Protein AF-0000000077100500 (afdb_homodimer)

Foldseek 3Di:
DDLLVQEDQQQEEAAQDDAEQVSRLVVNLVSCVVVVFFQASVVVSVQQVVVCVVDFQPPDPQEGEGEGEEQRTDHWHKHKYAHPVFHARPDPVRDGHGIYIYTYHYNVDPVSRVVNVVVCVVQCVDPVLVVQCNPDDGSVSNSVSVVVD/DDLLVQEDQQQEEAAQDDAEQVSRLVVNLVSCVVVVFFQASVVQSVQQVVVCVVDFQCPDPQEGEGEGEEQRTDHWHKHKYAHPVFHARPDPVRDGHGIYIYTYHYNVPPVSRVVNVVVCVVQCVDPVLVVQCNPDDGSVSNSVSVVVD

Radius of gyration: 18.54 Å; Cα contacts (8 Å, |Δi|>4): 581; chains: 2; bounding box: 35×49×43 Å

Sequence (298 aa):
MEIMELFDESTMNLDLQGETKDQIIEEMVTLLDEGGVLADKEAYKKAIYAREEQSSTGLGFDIAIPHAKTAAVKTARVAFGKSDKGFDFGAEDGTKAHLIFMIAATDTDSNLHLQALATLSRNLIKADFRKKLLEAKTAGEVIEVLKTLMEIMELFDESTMNLDLQGETKDQIIEEMVTLLDEGGVLADKEAYKKAIYAREEQSSTGLGFDIAIPHAKTAAVKTARVAFGKSDKGFDFGAEDGTKAHLIFMIAATDTDSNLHLQALATLSRNLIKADFRKKLLEAKTAGEVIEVLKTL

InterPro domains:
  IPR002178 PTS EIIA type-2 domain [PF00359] (6-147)
  IPR002178 PTS EIIA type-2 domain [PS00372] (52-68)
  IPR002178 PTS EIIA type-2 domain [PS51094] (5-149)
  IPR002178 PTS EIIA type-2 domain [cd00211] (7-146)
  IPR004715 Phosphotransferase system, IIA component fructose subfamily [TIGR00848] (6-133)
  IPR016152 Phosphotransferase/anion transporter [G3DSA:3.40.930.10] (1-148)
  IPR016152 Phosphotransferase/anion transporter [SSF55804] (1-147)
  IPR051541 PTS System Sugar Transport and Nitrogen Regulation [PTHR47738] (1-148)

pLDDT: mean 92.48, std 7.9, range [49.06, 98.75]

Organism: Anaerostipes caccae (strain DSM 14662 / CCUG 47493 / JCM 13470 / NCIMB 13811 / L1-92) (NCBI:txid411490)

Secondary structure (DSSP, 8-state):
--GGGG--GGGEES-----SHHHHHHHHHHHHHHTT-BS-HHHHHHHHHHHHHHS--EEETTEE--EEE-TTBSS-EEEEEEEEEEE----TT-PPEEEEEEEEE-SS-HHHHHHHHHHHHHHHTSHHHHHHHHH--SHHHHHHHHTT-/--GGGG--GGGEES-----SHHHHHHHHHHHHHHTT-BS-HHHHHHHHHHHHHHS--EEETTEE--EEE-TTBSS-EEEEEEEEEEE----TT-PPEEEEEEEEE-SS-HHHHHHHHHHHHHHHTSHHHHHHHHH--SHHHHHHHHTT-

Structure (mmCIF, N/CA/C/O backbone):
data_AF-0000000077100500-model_v1
#
loop_
_entity.id
_entity.type
_entity.pdbx_description
1 polymer 'PTS system fructose-specific EIIABC component'
#
loop_
_atom_site.group_PDB
_atom_site.id
_atom_site.type_symbol
_atom_site.label_atom_id
_atom_site.label_alt_id
_atom_site.label_comp_id
_atom_site.label_asym_id
_atom_site.label_entity_id
_atom_site.label_seq_id
_atom_site.pdbx_PDB_ins_code
_atom_site.Cartn_x
_atom_site.Cartn_y
_atom_site.Cartn_z
_atom_site.occupancy
_atom_site.B_iso_or_equiv
_atom_site.auth_seq_id
_atom_site.auth_comp_id
_atom_site.auth_asym_id
_atom_site.auth_atom_id
_atom_site.pdbx_PDB_model_num
ATOM 1 N N . MET A 1 1 ? -5.844 -11.789 11.945 1 49.19 1 MET A N 1
ATOM 2 C CA . MET A 1 1 ? -5.988 -12.555 10.719 1 49.19 1 MET A CA 1
ATOM 3 C C . MET A 1 1 ? -4.688 -12.57 9.93 1 49.19 1 MET A C 1
ATOM 5 O O . MET A 1 1 ? -3.955 -11.578 9.906 1 49.19 1 MET A O 1
ATOM 9 N N . GLU A 1 2 ? -4.125 -13.711 9.625 1 75.38 2 GLU A N 1
ATOM 10 C CA . GLU A 1 2 ? -2.738 -13.914 9.227 1 75.38 2 GLU A CA 1
ATOM 11 C C . GLU A 1 2 ? -2.562 -13.703 7.723 1 75.38 2 GLU A C 1
ATOM 13 O O . GLU A 1 2 ? -3.277 -14.305 6.918 1 75.38 2 GLU A O 1
ATOM 18 N N . ILE A 1 3 ? -2.084 -12.555 7.199 1 86.81 3 ILE A N 1
ATOM 19 C CA . ILE A 1 3 ? -1.815 -12.203 5.809 1 86.81 3 ILE A CA 1
ATOM 20 C C . ILE A 1 3 ? -1.434 -13.461 5.027 1 86.81 3 ILE A C 1
ATOM 22 O O . ILE A 1 3 ? -1.749 -13.578 3.844 1 86.81 3 ILE A O 1
ATOM 26 N N . MET A 1 4 ? -0.988 -14.477 5.719 1 92.38 4 MET A N 1
ATOM 27 C CA . MET A 1 4 ? -0.522 -15.695 5.055 1 92.38 4 MET A CA 1
ATOM 28 C C . MET A 1 4 ? -1.697 -16.516 4.527 1 92.38 4 MET A C 1
ATOM 30 O O . MET A 1 4 ? -1.526 -17.359 3.646 1 92.38 4 MET A O 1
ATOM 34 N N . GLU A 1 5 ? -2.875 -16.234 5.137 1 92.44 5 GLU A N 1
ATOM 35 C CA . GLU A 1 5 ? -4.066 -16.953 4.684 1 92.44 5 GLU A CA 1
ATOM 36 C C . GLU A 1 5 ? -4.414 -16.578 3.244 1 92.44 5 GLU A C 1
ATOM 38 O O . GLU A 1 5 ? -5.172 -17.297 2.58 1 92.44 5 GLU A O 1
ATOM 43 N N . LEU A 1 6 ? -3.846 -15.555 2.707 1 95.56 6 LEU A N 1
ATOM 44 C CA . LEU A 1 6 ? -4.152 -15.062 1.369 1 95.56 6 LEU A CA 1
ATOM 45 C C . LEU A 1 6 ? -3.33 -15.797 0.317 1 95.56 6 LEU A C 1
ATOM 47 O O . LEU A 1 6 ? -3.607 -15.688 -0.88 1 95.56 6 LEU A O 1
ATOM 51 N N . PHE A 1 7 ? -2.35 -16.531 0.813 1 96.94 7 PHE A N 1
ATOM 52 C CA . PHE A 1 7 ? -1.416 -17.141 -0.13 1 96.94 7 PHE A CA 1
ATOM 53 C C . PHE A 1 7 ? -1.621 -18.641 -0.207 1 96.94 7 PHE A C 1
ATOM 55 O O . PHE A 1 7 ? -1.852 -19.297 0.813 1 96.94 7 PHE A O 1
ATOM 62 N N . ASP A 1 8 ? -1.624 -19.125 -1.388 1 96.69 8 ASP A N 1
ATOM 63 C CA . ASP A 1 8 ? -1.707 -20.547 -1.672 1 96.69 8 ASP A CA 1
ATOM 64 C C . ASP A 1 8 ? -0.872 -20.922 -2.896 1 96.69 8 ASP A C 1
ATOM 66 O O . ASP A 1 8 ? -0.837 -20.172 -3.875 1 96.69 8 ASP A O 1
ATOM 70 N N . GLU A 1 9 ? -0.252 -22.047 -2.84 1 97.19 9 GLU A N 1
ATOM 71 C CA . GLU A 1 9 ? 0.604 -22.469 -3.945 1 97.19 9 GLU A CA 1
ATOM 72 C C . GLU A 1 9 ? -0.187 -22.562 -5.246 1 97.19 9 GLU A C 1
ATOM 74 O O . GLU A 1 9 ? 0.361 -22.359 -6.332 1 97.19 9 GLU A O 1
ATOM 79 N N . SER A 1 10 ? -1.479 -22.797 -5.172 1 96.38 10 SER A N 1
ATOM 80 C CA . SER A 1 10 ? -2.322 -23 -6.348 1 96.38 10 SER A CA 1
ATOM 81 C C . SER A 1 10 ? -2.475 -21.719 -7.148 1 96.38 10 SER A C 1
ATOM 83 O O . SER A 1 10 ? -2.891 -21.75 -8.312 1 96.38 10 SER A O 1
ATOM 85 N N . THR A 1 11 ? -2.133 -20.609 -6.586 1 98.12 11 THR A N 1
ATOM 86 C CA . THR A 1 11 ? -2.252 -19.344 -7.293 1 98.12 11 THR A CA 1
ATOM 87 C C . THR A 1 11 ? -0.881 -18.719 -7.504 1 98.12 11 THR A C 1
ATOM 89 O O . THR A 1 11 ? -0.73 -17.5 -7.395 1 98.12 11 THR A O 1
ATOM 92 N N . MET A 1 12 ? 0.059 -19.578 -7.75 1 98.56 12 MET A N 1
ATOM 93 C CA . MET A 1 12 ? 1.411 -19.109 -8.047 1 98.56 12 MET A CA 1
ATOM 94 C C . MET A 1 12 ? 1.891 -19.656 -9.391 1 98.56 12 MET A C 1
ATOM 96 O O . MET A 1 12 ? 1.65 -20.828 -9.711 1 98.56 12 MET A O 1
ATOM 100 N N . ASN A 1 13 ? 2.393 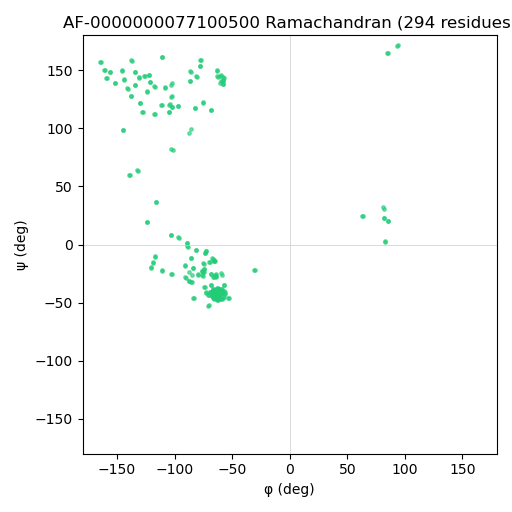-18.812 -10.188 1 98.69 13 ASN A N 1
ATOM 101 C CA . ASN A 1 13 ? 3.014 -19.156 -11.461 1 98.69 13 ASN A CA 1
ATOM 102 C C . ASN A 1 13 ? 4.41 -18.562 -11.586 1 98.69 13 ASN A C 1
ATOM 104 O O . ASN A 1 13 ? 4.562 -17.344 -11.703 1 98.69 13 ASN A O 1
ATOM 108 N N . LEU A 1 14 ? 5.445 -19.344 -11.625 1 98.44 14 LEU A N 1
ATOM 109 C CA . LEU A 1 14 ? 6.82 -18.859 -11.594 1 98.44 14 LEU A CA 1
ATOM 110 C C . LEU A 1 14 ? 7.395 -18.75 -13 1 98.44 14 LEU A C 1
ATOM 112 O O . LEU A 1 14 ? 8.594 -18.516 -13.172 1 98.44 14 LEU A O 1
ATOM 116 N N . ASP A 1 15 ? 6.551 -18.984 -13.961 1 98.25 15 ASP A N 1
ATOM 117 C CA . ASP A 1 15 ? 7 -18.906 -15.344 1 98.25 15 ASP A CA 1
ATOM 118 C C . ASP A 1 15 ? 5.961 -18.219 -16.234 1 98.25 15 ASP A C 1
ATOM 120 O O . ASP A 1 15 ? 5.477 -18.812 -17.203 1 98.25 15 ASP A O 1
ATOM 124 N N . LEU A 1 16 ? 5.707 -17.031 -15.859 1 98.31 16 LEU A N 1
ATOM 125 C CA . LEU A 1 16 ? 4.801 -16.234 -16.688 1 98.31 16 LEU A CA 1
ATOM 126 C C . LEU A 1 16 ? 5.383 -16.031 -18.078 1 98.31 16 LEU A C 1
ATOM 128 O O . LEU A 1 16 ? 6.59 -15.82 -18.234 1 98.31 16 LEU A O 1
ATOM 132 N N . GLN A 1 17 ? 4.516 -16.031 -19.031 1 98 17 GLN A N 1
ATOM 133 C CA . GLN A 1 17 ? 4.973 -15.992 -20.422 1 98 17 GLN A CA 1
ATOM 134 C C . GLN A 1 17 ? 4.633 -14.648 -21.062 1 98 17 GLN A C 1
ATOM 136 O O . GLN A 1 17 ? 5.254 -14.258 -22.062 1 98 17 GLN A O 1
ATOM 141 N N . GLY A 1 18 ? 3.654 -13.938 -20.531 1 97.62 18 GLY A N 1
ATOM 142 C CA . GLY A 1 18 ? 3.236 -12.672 -21.125 1 97.62 18 GLY A CA 1
ATOM 143 C C . GLY A 1 18 ? 4.328 -11.617 -21.109 1 97.62 18 GLY A C 1
ATOM 144 O O . GLY A 1 18 ? 5.168 -11.602 -20.203 1 97.62 18 GLY A O 1
ATOM 145 N N . GLU A 1 19 ? 4.289 -10.734 -22.109 1 96 19 GLU A N 1
ATOM 146 C CA . GLU A 1 19 ? 5.297 -9.68 -22.188 1 96 19 GLU A CA 1
ATOM 147 C C . GLU A 1 19 ? 4.656 -8.297 -22.094 1 96 19 GLU A C 1
ATOM 149 O O . GLU A 1 19 ? 5.352 -7.297 -21.906 1 96 19 GLU A O 1
ATOM 154 N N . THR A 1 20 ? 3.338 -8.32 -22.297 1 95.25 20 THR A N 1
ATOM 155 C CA . THR A 1 20 ? 2.605 -7.059 -22.203 1 95.25 20 THR A CA 1
ATOM 156 C C . THR A 1 20 ? 1.705 -7.047 -20.969 1 95.25 20 THR A C 1
ATOM 158 O O . THR A 1 20 ? 1.417 -8.094 -20.391 1 95.25 20 THR A O 1
ATOM 161 N N . LYS A 1 21 ? 1.308 -5.844 -20.594 1 95.38 21 LYS A N 1
ATOM 162 C CA . LYS A 1 21 ? 0.413 -5.664 -19.453 1 95.38 21 LYS A CA 1
ATOM 163 C C . LYS A 1 21 ? -0.845 -6.516 -19.609 1 95.38 21 LYS A C 1
ATOM 165 O O . LYS A 1 21 ? -1.257 -7.195 -18.672 1 95.38 21 LYS A O 1
ATOM 170 N N . ASP A 1 22 ? -1.469 -6.508 -20.781 1 97.19 22 ASP A N 1
ATOM 171 C CA . ASP A 1 22 ? -2.705 -7.238 -21.047 1 97.19 22 ASP A CA 1
ATOM 172 C C . ASP A 1 22 ? -2.488 -8.742 -20.906 1 97.19 22 ASP A C 1
ATOM 174 O O . ASP A 1 22 ? -3.305 -9.445 -20.312 1 97.19 22 ASP A O 1
ATOM 178 N N . GLN A 1 23 ? -1.403 -9.211 -21.516 1 98.25 23 GLN A N 1
ATOM 179 C CA . GLN A 1 23 ? -1.1 -10.641 -21.469 1 98.25 23 GLN A CA 1
ATOM 180 C C . GLN A 1 23 ? -0.881 -11.102 -20.031 1 98.25 23 GLN A C 1
ATOM 182 O O . GLN A 1 23 ? -1.365 -12.164 -19.625 1 98.25 23 GLN A O 1
ATOM 187 N N . ILE A 1 24 ? -0.195 -10.305 -19.25 1 98.12 24 ILE A N 1
ATOM 188 C CA . ILE A 1 24 ? 0.133 -10.656 -17.875 1 98.12 24 ILE A CA 1
ATOM 189 C C . ILE A 1 24 ? -1.13 -10.617 -17.016 1 98.12 24 ILE A C 1
ATOM 191 O O . ILE A 1 24 ? -1.366 -11.523 -16.203 1 98.12 24 ILE A O 1
ATOM 195 N N . ILE A 1 25 ? -1.973 -9.586 -17.188 1 98.06 25 ILE A N 1
ATOM 196 C CA . ILE A 1 25 ? -3.225 -9.5 -16.453 1 98.06 25 ILE A CA 1
ATOM 197 C C . ILE A 1 25 ? -4.098 -10.719 -16.766 1 98.06 25 ILE A C 1
ATOM 199 O O . ILE A 1 25 ? -4.668 -11.328 -15.852 1 98.06 25 ILE A O 1
ATOM 203 N N . GLU A 1 26 ? -4.121 -11.086 -18.031 1 98.44 26 GLU A N 1
ATOM 204 C CA . GLU A 1 26 ? -4.898 -12.266 -18.422 1 98.44 26 GLU A CA 1
ATOM 205 C C . GLU A 1 26 ? -4.371 -13.523 -17.734 1 98.44 26 GLU A C 1
ATOM 207 O O . GLU A 1 26 ? -5.148 -14.336 -17.234 1 98.44 26 GLU A O 1
ATOM 212 N N . GLU A 1 27 ? -3.045 -13.703 -17.688 1 98.56 27 GLU A N 1
ATOM 213 C CA . GLU A 1 27 ? -2.443 -14.867 -17.047 1 98.56 27 GLU A CA 1
ATOM 214 C C . GLU A 1 27 ? -2.768 -14.898 -15.555 1 98.56 27 GLU A C 1
ATOM 216 O O . GLU A 1 27 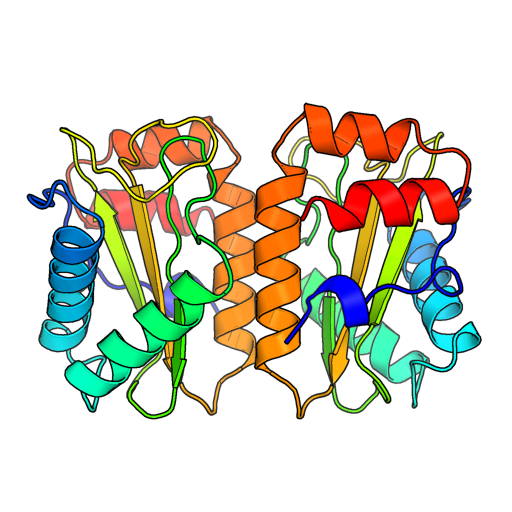? -3.127 -15.945 -15.016 1 98.56 27 GLU A O 1
ATOM 221 N N . MET A 1 28 ? -2.705 -13.797 -14.938 1 98.69 28 MET A N 1
ATOM 222 C CA . MET A 1 28 ? -2.902 -13.719 -13.492 1 98.69 28 MET A CA 1
ATOM 223 C C . MET A 1 28 ? -4.371 -13.914 -13.125 1 98.69 28 MET A C 1
ATOM 225 O O . MET A 1 28 ? -4.688 -14.609 -12.164 1 98.69 28 MET A O 1
ATOM 229 N N . VAL A 1 29 ? -5.219 -13.305 -13.922 1 98.75 29 VAL A N 1
ATOM 230 C CA . VAL A 1 29 ? -6.652 -13.461 -13.703 1 98.75 29 VAL A CA 1
ATOM 231 C C . VAL A 1 29 ? -7.055 -14.914 -13.906 1 98.75 29 VAL A C 1
ATOM 233 O O . VAL A 1 29 ? -7.855 -15.461 -13.141 1 98.75 29 VAL A O 1
ATOM 236 N N . THR A 1 30 ? -6.512 -15.516 -14.953 1 98.69 30 THR A N 1
ATOM 237 C CA . THR A 1 30 ? -6.781 -16.922 -15.219 1 98.69 30 THR A CA 1
ATOM 238 C C . THR A 1 30 ? -6.293 -17.797 -14.07 1 98.69 30 THR A C 1
ATOM 240 O O . THR A 1 30 ? -6.98 -18.734 -13.656 1 98.69 30 THR A O 1
ATOM 243 N N . LEU A 1 31 ? -5.117 -17.469 -13.555 1 98.38 31 LEU A N 1
ATOM 244 C CA . LEU A 1 31 ? -4.543 -18.188 -12.414 1 98.38 31 LEU A CA 1
ATOM 245 C C . LEU A 1 31 ? -5.484 -18.141 -11.219 1 98.38 31 LEU A C 1
ATOM 247 O O . LEU A 1 31 ? -5.723 -19.172 -10.57 1 98.38 31 LEU A O 1
ATOM 251 N N . LEU A 1 32 ? -6.043 -17 -10.891 1 98.56 32 LEU A N 1
ATOM 252 C CA . LEU A 1 32 ? -6.98 -16.828 -9.789 1 98.56 32 LEU A CA 1
ATOM 253 C C . LEU A 1 32 ? -8.281 -17.594 -10.055 1 98.56 32 LEU A C 1
ATOM 255 O O . LEU A 1 32 ? -8.844 -18.188 -9.148 1 98.56 32 LEU A O 1
ATOM 259 N N . ASP A 1 33 ? -8.695 -17.547 -11.289 1 98.5 33 ASP A N 1
ATOM 260 C CA . ASP A 1 33 ? -9.938 -18.219 -11.664 1 98.5 33 ASP A CA 1
ATOM 261 C C . ASP A 1 33 ? -9.797 -19.734 -11.508 1 98.5 33 ASP A C 1
ATOM 263 O O . ASP A 1 33 ? -10.68 -20.391 -10.945 1 98.5 33 ASP A O 1
ATOM 267 N N . GLU A 1 34 ? -8.711 -20.266 -12.008 1 97.69 34 GLU A N 1
ATOM 268 C CA . GLU A 1 34 ? -8.453 -21.688 -11.938 1 97.69 34 GLU A CA 1
ATOM 269 C C . GLU A 1 34 ? -8.289 -22.156 -10.5 1 97.69 34 GLU A C 1
ATOM 271 O O . GLU A 1 34 ? -8.578 -23.312 -10.172 1 97.69 34 GLU A O 1
ATOM 276 N N . GLY A 1 35 ? -7.887 -21.266 -9.641 1 96.38 35 GLY A N 1
ATOM 277 C CA . GLY A 1 35 ? -7.738 -21.562 -8.227 1 96.38 35 GLY A CA 1
ATOM 278 C C . GLY A 1 35 ? -9.047 -21.5 -7.465 1 96.38 35 GLY A C 1
ATOM 279 O O . GLY A 1 35 ? -9.078 -21.734 -6.258 1 96.38 35 GLY A O 1
ATOM 280 N N . GLY A 1 36 ? -10.133 -21.078 -8.172 1 96.88 36 GLY A N 1
ATOM 281 C CA . GLY A 1 36 ? -11.453 -21.047 -7.559 1 96.88 36 GLY A CA 1
ATOM 282 C C . GLY A 1 36 ? -11.711 -19.766 -6.785 1 96.88 36 GLY A C 1
ATOM 283 O O . GLY A 1 36 ? -12.609 -19.719 -5.941 1 96.88 36 GLY A O 1
ATOM 284 N N . VAL A 1 37 ? -11.047 -18.781 -7.027 1 96.75 37 VAL A N 1
ATOM 285 C CA . VAL A 1 37 ? -11.062 -17.531 -6.262 1 96.75 37 VAL A CA 1
ATOM 286 C C . VAL A 1 37 ? -12.156 -16.609 -6.789 1 96.75 37 VAL A C 1
ATOM 288 O O . VAL A 1 37 ? -12.773 -15.867 -6.023 1 96.75 37 VAL A O 1
ATOM 291 N N . LEU A 1 38 ? -12.438 -16.688 -8.055 1 98.06 38 LEU A N 1
ATOM 292 C CA . LEU A 1 38 ? -13.281 -15.703 -8.703 1 98.06 38 LEU A CA 1
ATOM 293 C C . LEU A 1 38 ? -14.688 -16.25 -8.938 1 98.06 38 LEU A C 1
ATOM 295 O O . LEU A 1 38 ? -14.852 -17.406 -9.312 1 98.06 38 LEU A O 1
ATOM 299 N N . ALA A 1 39 ? -15.625 -15.438 -8.68 1 98 39 ALA A N 1
ATOM 300 C CA . ALA A 1 39 ? -17.016 -15.742 -9.016 1 98 39 ALA A CA 1
ATOM 301 C C . ALA A 1 39 ? -17.312 -15.359 -10.461 1 98 39 ALA A C 1
ATOM 303 O O . ALA A 1 39 ? -18.172 -15.969 -11.109 1 98 39 ALA A O 1
ATOM 304 N N . ASP A 1 40 ? -16.672 -14.352 -10.922 1 98.44 40 ASP A N 1
ATOM 305 C CA . ASP A 1 40 ? -16.844 -13.82 -12.273 1 98.44 40 ASP A CA 1
ATOM 306 C C . ASP A 1 40 ? -15.508 -13.297 -12.82 1 98.44 40 ASP A C 1
ATOM 308 O O . ASP A 1 40 ? -15.133 -12.148 -12.57 1 98.44 40 ASP A O 1
ATOM 312 N N . LYS A 1 41 ? -14.867 -14.102 -13.617 1 98.38 41 LYS A N 1
ATOM 313 C CA . LYS A 1 41 ? -13.531 -13.812 -14.133 1 98.38 41 LYS A CA 1
ATOM 314 C C . LYS A 1 41 ? -13.508 -12.508 -14.922 1 98.38 41 LYS A C 1
ATOM 316 O O . LYS A 1 41 ? -12.641 -11.656 -14.703 1 98.38 41 LYS A O 1
ATOM 321 N N . GLU A 1 42 ? -14.461 -12.32 -15.805 1 98.5 42 GLU A N 1
ATOM 322 C CA . GLU A 1 42 ? -14.492 -11.148 -16.672 1 98.5 42 GLU A CA 1
ATOM 323 C C . GLU A 1 42 ? -14.75 -9.875 -15.867 1 98.5 42 GLU A C 1
ATOM 325 O O . GLU A 1 42 ? -14.141 -8.836 -16.125 1 98.5 42 GLU A O 1
ATOM 330 N N . ALA A 1 43 ? -15.633 -9.977 -14.938 1 98.38 43 ALA A N 1
ATOM 331 C CA . ALA A 1 43 ? -15.914 -8.82 -14.094 1 98.38 43 ALA A CA 1
ATOM 332 C C . ALA A 1 43 ? -14.695 -8.43 -13.266 1 98.38 43 ALA A C 1
ATOM 334 O O . ALA A 1 43 ? -14.422 -7.246 -13.07 1 98.38 43 ALA A O 1
ATOM 335 N N . TYR A 1 44 ? -14.016 -9.445 -12.773 1 98.06 44 TYR A N 1
ATOM 336 C CA . TYR A 1 44 ? -12.805 -9.164 -12.008 1 98.06 44 TYR A CA 1
ATOM 337 C C . TYR A 1 44 ? -11.742 -8.508 -12.891 1 98.06 44 TYR A C 1
ATOM 339 O O . TYR A 1 44 ? -11.133 -7.516 -12.492 1 98.06 44 TYR A O 1
ATOM 347 N N . LYS A 1 45 ? -11.578 -9.078 -14.047 1 98.5 45 LYS A N 1
ATOM 348 C CA . LYS A 1 45 ? -10.625 -8.516 -15 1 98.5 45 LYS A CA 1
ATOM 349 C C . LYS A 1 45 ? -10.953 -7.055 -15.305 1 98.5 45 LYS A C 1
ATOM 351 O O . LYS A 1 45 ? -10.055 -6.207 -15.336 1 98.5 45 LYS A O 1
ATOM 356 N N . LYS A 1 46 ? -12.227 -6.727 -15.492 1 98.06 46 LYS A N 1
ATOM 357 C CA . LYS A 1 46 ? -12.664 -5.359 -15.742 1 98.06 46 LYS A CA 1
ATOM 358 C C . LYS A 1 46 ? -12.328 -4.453 -14.562 1 98.06 46 LYS A C 1
ATOM 360 O O . LYS A 1 46 ? -11.93 -3.299 -14.75 1 98.06 46 LYS A O 1
ATOM 365 N N . ALA A 1 47 ? -12.484 -5.008 -13.383 1 95.94 47 ALA A N 1
ATOM 366 C CA . ALA A 1 47 ? -12.18 -4.234 -12.188 1 95.94 47 ALA A CA 1
ATOM 367 C C . ALA A 1 47 ? -10.688 -3.926 -12.102 1 95.94 47 ALA A C 1
ATOM 369 O O . ALA A 1 47 ? -10.297 -2.834 -11.672 1 95.94 47 ALA A O 1
ATOM 370 N N . ILE A 1 48 ? -9.859 -4.867 -12.477 1 96.69 48 ILE A N 1
ATOM 371 C CA . ILE A 1 48 ? -8.414 -4.676 -12.492 1 96.69 48 ILE A CA 1
ATOM 372 C C . ILE A 1 48 ? -8.055 -3.551 -13.461 1 96.69 48 ILE A C 1
ATOM 374 O O . ILE A 1 48 ? -7.277 -2.654 -13.117 1 96.69 48 ILE A O 1
ATOM 378 N N . TYR A 1 49 ? -8.664 -3.566 -14.609 1 97 49 TYR A N 1
ATOM 379 C CA . TYR A 1 49 ? -8.375 -2.537 -15.602 1 97 49 TYR A CA 1
ATOM 380 C C . TYR A 1 49 ? -8.867 -1.173 -15.133 1 97 49 TYR A C 1
ATOM 382 O O . TYR A 1 49 ? -8.195 -0.159 -15.344 1 97 49 TYR A O 1
ATOM 390 N N . ALA A 1 50 ? -10.031 -1.138 -14.57 1 93.56 50 ALA A N 1
ATOM 391 C CA . ALA A 1 50 ? -10.555 0.123 -14.055 1 93.56 50 ALA A CA 1
ATOM 392 C C . ALA A 1 50 ? -9.602 0.739 -13.039 1 93.56 50 ALA A C 1
ATOM 394 O O . ALA A 1 50 ? -9.383 1.952 -13.039 1 93.56 50 ALA A O 1
ATOM 395 N N . ARG A 1 51 ? -9.031 -0.106 -12.203 1 90.06 51 ARG A N 1
ATOM 396 C CA . ARG A 1 51 ? -8.047 0.356 -11.227 1 90.06 51 ARG A CA 1
ATOM 397 C C . ARG A 1 51 ? -6.773 0.828 -11.914 1 90.06 51 ARG A C 1
ATOM 399 O O . ARG A 1 51 ? -6.188 1.843 -11.531 1 90.06 51 ARG A O 1
ATOM 406 N N . GLU A 1 52 ? -6.254 0.141 -12.938 1 91.06 52 GLU A N 1
ATOM 407 C CA . GLU A 1 52 ? -5.043 0.467 -13.68 1 91.06 52 GLU A CA 1
ATOM 408 C C . GLU A 1 52 ? -5.191 1.787 -14.43 1 91.06 52 GLU A C 1
ATOM 410 O O . GLU A 1 52 ? -4.215 2.508 -14.633 1 91.06 52 GLU A O 1
ATOM 415 N N . GLU A 1 53 ? -6.422 2.102 -14.758 1 88.94 53 GLU A N 1
ATOM 416 C CA . GLU A 1 53 ? -6.695 3.316 -15.523 1 88.94 53 GLU A CA 1
ATOM 417 C C . GLU A 1 53 ? -6.59 4.555 -14.641 1 88.94 53 GLU A C 1
ATOM 419 O O . GLU A 1 53 ? -6.32 5.652 -15.133 1 88.94 53 GLU A O 1
ATOM 424 N N . GLN A 1 54 ? -6.816 4.344 -13.422 1 83.88 54 GLN A N 1
ATOM 425 C CA . GLN A 1 54 ? -6.691 5.461 -12.492 1 83.88 54 GLN A CA 1
ATOM 426 C C . GLN A 1 54 ? -5.23 5.863 -12.312 1 83.88 54 GLN A C 1
ATOM 428 O O . GLN A 1 54 ? -4.879 7.031 -12.477 1 83.88 54 GLN A O 1
ATOM 433 N N . SER A 1 55 ? -4.438 4.891 -11.984 1 82.5 55 SER A N 1
ATOM 434 C CA . SER 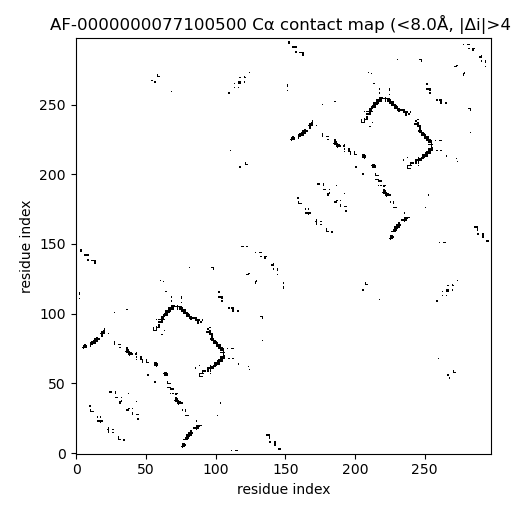A 1 55 ? -2.988 5.016 -11.844 1 82.5 55 SER A CA 1
ATOM 435 C C . SER A 1 55 ? -2.305 3.656 -11.969 1 82.5 55 SER A C 1
ATOM 437 O O . SER A 1 55 ? -2.814 2.652 -11.469 1 82.5 55 SER A O 1
ATOM 439 N N . SER A 1 56 ? -1.151 3.664 -12.586 1 84.81 56 SER A N 1
ATOM 440 C CA . SER A 1 56 ? -0.44 2.404 -12.773 1 84.81 56 SER A CA 1
ATOM 441 C C . SER A 1 56 ? -0.117 1.746 -11.438 1 84.81 56 SER A C 1
ATOM 443 O O . SER A 1 56 ? 0.199 2.432 -10.461 1 84.81 56 SER A O 1
ATOM 445 N N . THR A 1 57 ? -0.15 0.459 -11.43 1 89.06 57 THR A N 1
ATOM 446 C CA . THR A 1 57 ? 0.196 -0.284 -10.227 1 89.06 57 THR A CA 1
ATOM 447 C C . THR A 1 57 ? 1.596 -0.88 -10.344 1 89.06 57 THR A C 1
ATOM 449 O O . THR A 1 57 ? 1.967 -1.762 -9.562 1 89.06 57 THR A O 1
ATOM 452 N N . GLY A 1 58 ? 2.244 -0.448 -11.422 1 87.56 58 GLY A N 1
ATOM 453 C CA . GLY A 1 58 ? 3.678 -0.69 -11.453 1 87.56 58 GLY A CA 1
ATOM 454 C C . GLY A 1 58 ? 4.441 0.128 -10.43 1 87.56 58 GLY A C 1
ATOM 455 O O . GLY A 1 58 ? 4.414 1.359 -10.461 1 87.56 58 GLY A O 1
ATOM 456 N N . LEU A 1 59 ? 5.094 -0.492 -9.445 1 80.5 59 LEU A N 1
ATOM 457 C CA . LEU A 1 59 ? 5.727 0.175 -8.312 1 80.5 59 LEU A CA 1
ATOM 458 C C . LEU A 1 59 ? 7.129 0.657 -8.68 1 80.5 59 LEU A C 1
ATOM 460 O O . LEU A 1 59 ? 7.676 1.539 -8.016 1 80.5 59 LEU A O 1
ATOM 464 N N . GLY A 1 60 ? 7.652 0.055 -9.727 1 78.56 60 GLY A N 1
ATOM 465 C CA . GLY A 1 60 ? 9.086 0.177 -9.93 1 78.56 60 GLY A CA 1
ATOM 466 C C . GLY A 1 60 ? 9.875 -0.97 -9.32 1 78.56 60 GLY A C 1
ATOM 467 O O . GLY A 1 60 ? 9.289 -1.911 -8.781 1 78.56 60 GLY A O 1
ATOM 468 N N . PHE A 1 61 ? 11.133 -1.063 -9.586 1 80.25 61 PHE A N 1
ATOM 469 C CA . PHE A 1 61 ? 12.008 -2.104 -9.055 1 80.25 61 PHE A CA 1
ATOM 470 C C . PHE A 1 61 ? 11.578 -3.479 -9.555 1 80.25 61 PHE A C 1
ATOM 472 O O . PHE A 1 61 ? 11.594 -4.453 -8.797 1 80.25 61 PHE A O 1
ATOM 479 N N . ASP A 1 62 ? 10.914 -3.461 -10.688 1 85.38 62 ASP A N 1
ATOM 480 C CA . ASP A 1 62 ? 10.586 -4.703 -11.383 1 85.38 62 ASP A CA 1
ATOM 481 C C . ASP A 1 62 ? 9.344 -5.355 -10.781 1 85.38 62 ASP A C 1
ATOM 483 O O . ASP A 1 62 ? 9.211 -6.582 -10.812 1 85.38 62 ASP A O 1
ATOM 487 N N . ILE A 1 63 ? 8.508 -4.504 -10.109 1 92.81 63 ILE A N 1
ATOM 488 C CA . ILE A 1 63 ? 7.387 -5.113 -9.406 1 92.81 63 ILE A CA 1
ATOM 489 C C . ILE A 1 63 ? 6.078 -4.461 -9.844 1 92.81 63 ILE A C 1
ATOM 491 O O . ILE A 1 63 ? 6.043 -3.262 -10.133 1 92.81 63 ILE A O 1
ATOM 495 N N . ALA A 1 64 ? 5.051 -5.219 -9.914 1 94.5 64 ALA A N 1
ATOM 496 C CA . ALA A 1 64 ? 3.688 -4.723 -10.094 1 94.5 64 ALA A CA 1
ATOM 497 C C . ALA A 1 64 ? 2.734 -5.355 -9.086 1 94.5 64 ALA A C 1
ATOM 499 O O . ALA A 1 64 ? 2.871 -6.535 -8.75 1 94.5 64 ALA A O 1
ATOM 500 N N . ILE A 1 65 ? 1.714 -4.609 -8.57 1 94.88 65 ILE A N 1
ATOM 501 C CA . ILE A 1 65 ? 0.752 -5.137 -7.609 1 94.88 65 ILE A CA 1
ATOM 502 C C . ILE A 1 65 ? -0.665 -4.77 -8.047 1 94.88 65 ILE A C 1
ATOM 504 O O . ILE A 1 65 ? -1.388 -4.086 -7.316 1 94.88 65 ILE A O 1
ATOM 508 N N . PRO A 1 66 ? -1.098 -5.266 -9.172 1 95.75 66 PRO A N 1
ATOM 509 C CA . PRO A 1 66 ? -2.498 -5.012 -9.523 1 95.75 66 PRO A CA 1
ATOM 510 C C . PRO A 1 66 ? -3.471 -5.523 -8.461 1 95.75 66 PRO A C 1
ATOM 512 O O . PRO A 1 66 ? -3.236 -6.574 -7.855 1 95.75 66 PRO A O 1
ATOM 515 N N . HIS A 1 67 ? -4.492 -4.824 -8.266 1 93.94 67 HIS A N 1
ATOM 516 C CA . HIS A 1 67 ? -5.422 -5.199 -7.203 1 93.94 67 HIS A CA 1
ATOM 517 C C . HIS A 1 67 ? -6.816 -4.641 -7.473 1 93.94 67 HIS A C 1
ATOM 519 O O . HIS A 1 67 ? -6.957 -3.582 -8.086 1 93.94 67 HIS A O 1
ATOM 525 N N . ALA A 1 68 ? -7.766 -5.316 -7.059 1 91.94 68 ALA A N 1
ATOM 526 C CA . ALA A 1 68 ? -9.156 -4.879 -7.168 1 91.94 68 ALA A CA 1
ATOM 527 C C . ALA A 1 68 ? -10.008 -5.473 -6.047 1 91.94 68 ALA A C 1
ATOM 529 O O . ALA A 1 68 ? -9.805 -6.625 -5.652 1 91.94 68 ALA A O 1
ATOM 530 N N . LYS A 1 69 ? -10.867 -4.676 -5.527 1 90.56 69 LYS A N 1
ATOM 531 C CA . LYS A 1 69 ? -11.922 -5.086 -4.605 1 90.56 69 LYS A CA 1
ATOM 532 C C . LYS A 1 69 ? -13.281 -5.109 -5.301 1 90.56 69 LYS A C 1
ATOM 534 O O . LYS A 1 69 ? -13.742 -4.086 -5.805 1 90.56 69 LYS A O 1
ATOM 539 N N . THR A 1 70 ? -13.898 -6.215 -5.328 1 93.06 70 THR A N 1
ATOM 540 C CA . THR A 1 70 ? -15.125 -6.344 -6.113 1 93.06 70 THR A CA 1
ATOM 541 C C . THR A 1 70 ? -15.898 -7.594 -5.707 1 93.06 70 THR A C 1
ATOM 543 O O . THR A 1 70 ? -15.328 -8.523 -5.133 1 93.06 70 THR A O 1
ATOM 546 N N . ALA A 1 71 ? -17.219 -7.57 -5.984 1 94.62 71 ALA A N 1
ATOM 547 C CA . ALA A 1 71 ? -18.094 -8.703 -5.703 1 94.62 71 ALA A CA 1
ATOM 548 C C . ALA A 1 71 ? -17.75 -9.898 -6.586 1 94.62 71 ALA A C 1
ATOM 550 O O . ALA A 1 71 ? -18.203 -11.016 -6.332 1 94.62 71 ALA A O 1
ATOM 551 N N . ALA A 1 72 ? -16.922 -9.688 -7.621 1 97.56 72 ALA A N 1
ATOM 552 C CA . ALA A 1 72 ? -16.531 -10.742 -8.547 1 97.56 72 ALA A CA 1
ATOM 553 C C . ALA A 1 72 ? -15.562 -11.719 -7.887 1 97.56 72 ALA A C 1
ATOM 555 O O . ALA A 1 72 ? -15.227 -12.758 -8.461 1 97.56 72 ALA A O 1
ATOM 556 N N . VAL A 1 73 ? -15.133 -11.453 -6.68 1 96.75 73 VAL A N 1
ATOM 557 C CA . VAL A 1 73 ? -14.211 -12.297 -5.93 1 96.75 73 VAL A CA 1
ATOM 558 C C . VAL A 1 73 ? -14.977 -13.094 -4.875 1 96.75 73 VAL A C 1
ATOM 560 O O . VAL A 1 73 ? -15.719 -12.516 -4.07 1 96.75 73 VAL A O 1
ATOM 563 N N . LYS A 1 74 ? -14.758 -14.391 -4.918 1 95.81 74 LYS A N 1
ATOM 564 C CA . LYS A 1 74 ? -15.4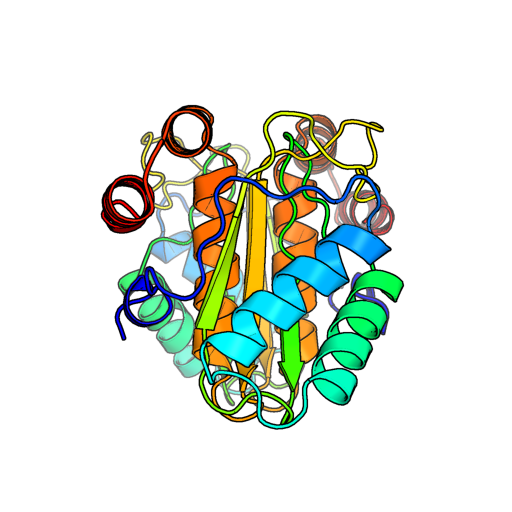22 -15.281 -3.969 1 95.81 74 LYS A CA 1
ATOM 565 C C . LYS A 1 74 ? -14.664 -15.328 -2.645 1 95.81 74 LYS A C 1
ATOM 567 O O . LYS A 1 74 ? -15.273 -15.336 -1.573 1 95.81 74 LYS A O 1
ATOM 572 N N . THR A 1 75 ? -13.43 -15.469 -2.799 1 93.81 75 THR A N 1
ATOM 573 C CA . THR A 1 75 ? -12.523 -15.586 -1.658 1 93.81 75 THR A CA 1
ATOM 574 C C . THR A 1 75 ? -11.258 -14.758 -1.881 1 93.81 75 THR A C 1
ATOM 576 O O . THR A 1 75 ? -10.602 -14.883 -2.918 1 93.81 75 THR A O 1
ATOM 579 N N . ALA A 1 76 ? -10.984 -13.945 -0.898 1 94.88 76 ALA A N 1
ATOM 580 C CA . ALA A 1 76 ? -9.789 -13.117 -1.024 1 94.88 76 ALA A CA 1
ATOM 581 C C . ALA A 1 76 ? -8.539 -13.977 -1.224 1 94.88 76 ALA A C 1
ATOM 583 O O . ALA A 1 76 ? -8.398 -15.023 -0.597 1 94.88 76 ALA A O 1
ATOM 584 N N . ARG A 1 77 ? -7.648 -13.562 -2.119 1 96.44 77 ARG A N 1
ATOM 585 C CA . ARG A 1 77 ? -6.445 -14.305 -2.479 1 96.44 77 ARG A CA 1
ATOM 586 C C . ARG A 1 77 ? -5.422 -13.391 -3.152 1 96.44 77 ARG A C 1
ATOM 588 O O . ARG A 1 77 ? -5.785 -12.375 -3.752 1 96.44 77 ARG A O 1
ATOM 595 N N . VAL A 1 78 ? -4.18 -13.711 -2.988 1 97.25 78 VAL A N 1
ATOM 596 C CA . VAL A 1 78 ? -3.113 -13.055 -3.74 1 97.25 78 VAL A CA 1
ATOM 597 C C . VAL A 1 78 ? -2.492 -14.047 -4.723 1 97.25 78 VAL A C 1
ATOM 599 O O . VAL A 1 78 ? -2.064 -15.141 -4.328 1 97.25 78 VAL A O 1
ATOM 602 N N . ALA A 1 79 ? -2.557 -13.727 -5.945 1 98.5 79 ALA A N 1
ATOM 603 C CA . ALA A 1 79 ? -1.809 -14.484 -6.941 1 98.5 79 ALA A CA 1
ATOM 604 C C . ALA A 1 79 ? -0.388 -13.953 -7.09 1 98.5 79 ALA A C 1
ATOM 606 O O . ALA A 1 79 ? -0.171 -12.734 -7.066 1 98.5 79 ALA A O 1
ATOM 607 N N . PHE A 1 80 ? 0.534 -14.852 -7.242 1 98.69 80 PHE A N 1
ATOM 608 C CA . PHE A 1 80 ? 1.93 -14.484 -7.441 1 98.69 80 PHE A CA 1
ATOM 609 C C . PHE A 1 80 ? 2.428 -14.953 -8.805 1 98.69 80 PHE A C 1
ATOM 611 O O . PHE A 1 80 ? 2.125 -16.078 -9.227 1 98.69 80 PHE A O 1
ATOM 618 N N . GLY A 1 81 ? 3.113 -14.07 -9.438 1 98.62 81 GLY A N 1
ATOM 619 C CA . GLY A 1 81 ? 3.738 -14.414 -10.703 1 98.62 81 GLY A CA 1
ATOM 620 C C . GLY A 1 81 ? 5.18 -13.945 -10.805 1 98.62 81 GLY A C 1
ATOM 621 O O . GLY A 1 81 ? 5.539 -12.898 -10.258 1 98.62 81 GLY A O 1
ATOM 622 N N . LYS A 1 82 ? 5.918 -14.703 -11.508 1 98.38 82 LYS A N 1
ATOM 623 C CA . LYS A 1 82 ? 7.312 -14.391 -11.797 1 98.38 82 LYS A CA 1
ATOM 624 C C . LYS A 1 82 ? 7.637 -14.602 -13.266 1 98.38 82 LYS A C 1
ATOM 626 O O . LYS A 1 82 ? 7.133 -15.547 -13.891 1 98.38 82 LYS A O 1
ATOM 631 N N . SER A 1 83 ? 8.344 -13.711 -13.82 1 97.81 83 SER A N 1
ATOM 632 C CA . SER A 1 83 ? 8.805 -13.828 -15.195 1 97.81 83 SER A CA 1
ATOM 633 C C . SER A 1 83 ? 10.305 -13.555 -15.305 1 97.81 83 SER A C 1
ATOM 635 O O . SER A 1 83 ? 10.766 -12.461 -14.977 1 97.81 83 SER A O 1
ATOM 637 N N . ASP A 1 84 ? 11.062 -14.492 -15.805 1 94.88 84 ASP A N 1
ATOM 638 C CA . ASP A 1 84 ? 12.492 -14.305 -16 1 94.88 84 ASP A CA 1
ATOM 639 C C . ASP A 1 84 ? 12.766 -13.266 -17.094 1 94.88 84 ASP A C 1
ATOM 641 O O . ASP A 1 84 ? 13.656 -12.43 -16.953 1 94.88 84 ASP A O 1
ATOM 645 N N . LYS A 1 85 ? 12.023 -13.32 -18.125 1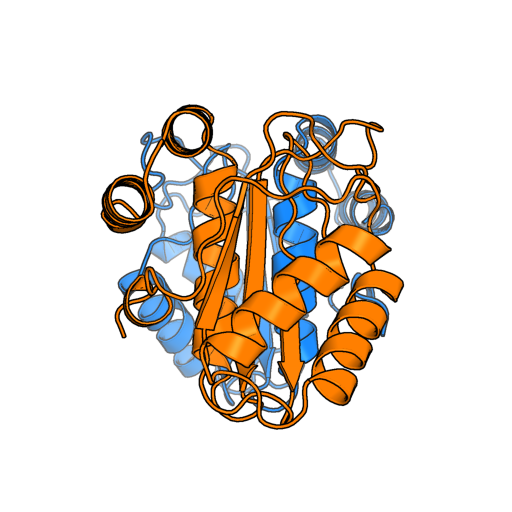 94.94 85 LYS A N 1
ATOM 646 C CA . LYS A 1 85 ? 12.219 -12.406 -19.25 1 94.94 85 LYS A CA 1
ATOM 647 C C . LYS A 1 85 ? 11.711 -11.008 -18.906 1 94.94 85 LYS A C 1
ATOM 649 O O . LYS A 1 85 ? 12.125 -10.023 -19.531 1 94.94 85 LYS A O 1
ATOM 654 N N . GLY A 1 86 ? 10.82 -10.883 -18 1 96.31 86 GLY A N 1
ATOM 655 C CA . GLY A 1 86 ? 10.211 -9.609 -17.641 1 96.31 86 GLY A CA 1
ATOM 656 C C . GLY A 1 86 ? 9.039 -9.234 -18.531 1 96.31 86 GLY A C 1
ATOM 657 O O . GLY A 1 86 ? 8.781 -9.898 -19.531 1 96.31 86 GLY A O 1
ATOM 658 N N . PHE A 1 87 ? 8.312 -8.289 -18.047 1 96.69 87 PHE A N 1
ATOM 659 C CA . PHE A 1 87 ? 7.16 -7.797 -18.797 1 96.69 87 PHE A CA 1
ATOM 660 C C . PHE A 1 87 ? 6.973 -6.301 -18.578 1 96.69 87 PHE A C 1
ATOM 662 O O . PHE A 1 87 ? 7.379 -5.758 -17.547 1 96.69 87 PHE A O 1
ATOM 669 N N . ASP A 1 88 ? 6.445 -5.68 -19.562 1 92.88 88 ASP A N 1
ATOM 670 C CA . ASP A 1 88 ? 6.145 -4.254 -19.484 1 92.88 88 ASP A CA 1
ATOM 671 C C . ASP A 1 88 ? 4.82 -4.012 -18.766 1 92.88 88 ASP A C 1
ATOM 673 O O . ASP A 1 88 ? 3.764 -4.43 -19.25 1 92.88 88 ASP A O 1
ATOM 677 N N . PHE A 1 89 ? 4.891 -3.281 -17.562 1 92.19 89 PHE A N 1
ATOM 678 C CA . PHE A 1 89 ? 3.66 -2.975 -16.844 1 92.19 89 PHE A CA 1
ATOM 679 C C . PHE A 1 89 ? 3.521 -1.474 -16.625 1 92.19 89 PHE A C 1
ATOM 681 O O . PHE A 1 89 ? 2.852 -1.039 -15.688 1 92.19 89 PHE A O 1
ATOM 688 N N . GLY A 1 90 ? 4.215 -0.703 -17.375 1 82.25 90 GLY A N 1
ATOM 689 C CA . GLY A 1 90 ? 4.066 0.744 -17.391 1 82.25 90 GLY A CA 1
ATOM 690 C C . GLY A 1 90 ? 4.816 1.437 -16.266 1 82.25 90 GLY A C 1
ATOM 691 O O . GLY A 1 90 ? 4.387 2.488 -15.789 1 82.25 90 GLY A O 1
ATOM 692 N N . ALA A 1 91 ? 5.93 0.905 -15.797 1 77.38 91 ALA A N 1
ATOM 693 C CA . ALA A 1 91 ? 6.75 1.591 -14.797 1 77.38 91 ALA A CA 1
ATOM 694 C C . ALA A 1 91 ? 7.227 2.943 -15.32 1 77.38 91 ALA A C 1
ATOM 696 O O . ALA A 1 91 ? 7.535 3.086 -16.5 1 77.38 91 ALA A O 1
ATOM 697 N N . GLU A 1 92 ? 7.227 3.895 -14.484 1 70.81 92 GLU A N 1
ATOM 698 C CA . GLU A 1 92 ? 7.598 5.258 -14.852 1 70.81 92 GLU A CA 1
ATOM 699 C C . GLU A 1 92 ? 9 5.309 -15.445 1 70.81 92 GLU A C 1
ATOM 701 O O . GLU A 1 92 ? 9.273 6.102 -16.344 1 70.81 92 GLU A O 1
ATOM 706 N N . ASP A 1 93 ? 9.867 4.477 -14.945 1 72.94 93 ASP A N 1
ATOM 707 C CA . ASP A 1 93 ? 11.258 4.527 -15.398 1 72.94 93 ASP A CA 1
ATOM 708 C C . ASP A 1 93 ? 11.469 3.629 -16.609 1 72.94 93 ASP A C 1
ATOM 710 O O . ASP A 1 93 ? 12.594 3.482 -17.094 1 72.94 93 ASP A O 1
ATOM 714 N N . GLY A 1 94 ? 10.383 2.953 -17.109 1 78.31 94 GLY A N 1
ATOM 715 C CA . GLY A 1 94 ? 10.445 2.158 -18.328 1 78.31 94 GLY A CA 1
ATOM 716 C C . GLY A 1 94 ? 10.992 0.762 -18.094 1 78.31 94 GLY A C 1
ATOM 717 O O . GLY A 1 94 ? 11.164 -0.007 -19.047 1 78.31 94 GLY A O 1
ATOM 718 N N . THR A 1 95 ? 11.273 0.429 -16.906 1 82.69 95 THR A N 1
ATOM 719 C CA . THR A 1 95 ? 11.844 -0.884 -16.609 1 82.69 95 THR A CA 1
ATOM 720 C C . THR A 1 95 ? 10.758 -1.958 -16.641 1 82.69 95 THR A C 1
ATOM 722 O O . THR A 1 95 ? 9.57 -1.654 -16.5 1 82.69 95 THR A O 1
ATOM 725 N N . LYS A 1 96 ? 11.211 -3.191 -16.938 1 92.88 96 LYS A N 1
ATOM 726 C CA . LYS A 1 96 ? 10.305 -4.336 -16.922 1 92.88 96 LYS A CA 1
ATOM 727 C C . LYS A 1 96 ? 10.102 -4.855 -15.508 1 92.88 96 LYS A C 1
ATOM 729 O O . LYS A 1 96 ? 11 -4.758 -14.672 1 92.88 96 LYS A O 1
ATOM 734 N N . ALA A 1 97 ? 8.953 -5.281 -15.281 1 95.44 97 ALA A N 1
ATOM 735 C CA . ALA A 1 97 ? 8.695 -5.992 -14.031 1 95.44 97 ALA A CA 1
ATOM 736 C C . ALA A 1 97 ? 9.016 -7.477 -14.164 1 95.44 97 ALA A C 1
ATOM 738 O O . ALA A 1 97 ? 8.977 -8.023 -15.273 1 95.44 97 ALA A O 1
ATOM 739 N N . HIS A 1 98 ? 9.43 -8.078 -13.086 1 97.44 98 HIS A N 1
ATOM 740 C CA . HIS A 1 98 ? 9.711 -9.508 -13.078 1 97.44 98 HIS A CA 1
ATOM 741 C C . HIS A 1 98 ? 8.852 -10.242 -12.055 1 97.44 98 HIS A C 1
ATOM 743 O O . HIS A 1 98 ? 8.727 -11.461 -12.094 1 97.44 98 HIS A O 1
ATOM 749 N N . LEU A 1 99 ? 8.352 -9.422 -11.117 1 97.81 99 LEU A N 1
ATOM 750 C CA . LEU A 1 99 ? 7.496 -9.938 -10.055 1 97.81 99 LEU A CA 1
ATOM 751 C C . LEU A 1 99 ? 6.133 -9.25 -10.07 1 97.81 99 LEU A C 1
ATOM 753 O O . LEU A 1 99 ? 6.047 -8.039 -10.305 1 97.81 99 LEU A O 1
ATOM 757 N N . ILE A 1 100 ? 5.117 -10.062 -9.836 1 98.12 100 ILE A N 1
ATOM 758 C CA . ILE A 1 100 ? 3.781 -9.477 -9.766 1 98.12 100 ILE A CA 1
ATOM 759 C C . ILE A 1 100 ? 2.979 -10.164 -8.656 1 98.12 100 ILE A C 1
ATOM 761 O O . ILE A 1 100 ? 3.049 -11.383 -8.5 1 98.12 100 ILE A O 1
ATOM 765 N N . PHE A 1 101 ? 2.312 -9.383 -7.867 1 98.12 101 PHE A N 1
ATOM 766 C CA . PHE A 1 101 ? 1.313 -9.82 -6.898 1 98.12 101 PHE A CA 1
ATOM 767 C C . PHE A 1 101 ? -0.054 -9.234 -7.23 1 98.12 101 PHE A C 1
ATOM 769 O O . PHE A 1 101 ? -0.252 -8.023 -7.152 1 98.12 101 PHE A O 1
ATOM 776 N N . MET A 1 102 ? -0.949 -10.062 -7.609 1 98 102 MET A N 1
ATOM 777 C CA . MET A 1 102 ? -2.299 -9.594 -7.906 1 98 102 MET A CA 1
ATOM 778 C C . MET A 1 102 ? -3.25 -9.906 -6.758 1 98 102 MET A C 1
ATOM 780 O O . MET A 1 102 ? -3.465 -11.07 -6.418 1 98 102 MET A O 1
ATOM 784 N N . ILE A 1 103 ? -3.807 -8.859 -6.168 1 96.12 103 ILE A N 1
ATOM 785 C CA . ILE A 1 103 ? -4.648 -9 -4.984 1 96.12 103 ILE A CA 1
ATOM 786 C C . ILE A 1 103 ? -6.117 -9.023 -5.395 1 96.12 103 ILE A C 1
ATOM 788 O O . ILE A 1 103 ? -6.602 -8.094 -6.047 1 96.12 103 ILE A O 1
ATOM 792 N N . ALA A 1 104 ? -6.77 -10.086 -5.09 1 96.06 104 ALA A N 1
ATOM 793 C CA . ALA A 1 104 ? -8.211 -10.234 -5.238 1 96.06 104 ALA A CA 1
ATOM 794 C C . ALA A 1 104 ? -8.914 -10.156 -3.885 1 96.06 104 ALA A C 1
ATOM 796 O O . ALA A 1 104 ? -8.75 -11.031 -3.035 1 96.06 104 ALA A O 1
ATOM 797 N N . ALA A 1 105 ? -9.672 -9.156 -3.734 1 92.75 105 ALA A N 1
ATOM 798 C CA . ALA A 1 105 ? -10.367 -8.953 -2.465 1 92.75 105 ALA A CA 1
ATOM 799 C C . ALA A 1 105 ? -11.883 -8.891 -2.672 1 92.75 105 ALA A C 1
ATOM 801 O O . ALA A 1 105 ? -12.352 -8.359 -3.68 1 92.75 105 ALA A O 1
ATOM 802 N N . THR A 1 106 ? -12.562 -9.391 -1.697 1 91.69 106 THR A N 1
ATOM 803 C CA . THR A 1 106 ? -14.023 -9.32 -1.727 1 91.69 106 THR A CA 1
ATOM 804 C C . THR A 1 106 ? -14.5 -7.926 -1.353 1 91.69 106 THR A C 1
ATOM 806 O O . THR A 1 106 ? -13.766 -7.152 -0.731 1 91.69 106 THR A O 1
ATOM 809 N N . ASP A 1 107 ? -15.703 -7.621 -1.759 1 84.25 107 ASP A N 1
ATOM 810 C CA . ASP A 1 107 ? -16.25 -6.305 -1.443 1 84.25 107 ASP A CA 1
ATOM 811 C C . ASP A 1 107 ? -16.641 -6.211 0.029 1 84.25 107 ASP A C 1
ATOM 813 O O . ASP A 1 107 ? -16.969 -5.129 0.522 1 84.25 107 ASP A O 1
ATOM 817 N N . THR A 1 108 ? -16.562 -7.344 0.728 1 78.25 108 THR A N 1
ATOM 818 C CA . THR A 1 108 ? -17.016 -7.363 2.115 1 78.25 108 THR A CA 1
ATOM 819 C C . THR A 1 108 ? -15.828 -7.332 3.07 1 78.25 108 THR A C 1
ATOM 821 O O . THR A 1 108 ? -15.977 -7.016 4.25 1 78.25 108 THR A O 1
ATOM 824 N N . ASP A 1 109 ? -14.719 -7.785 2.613 1 70.81 109 ASP A N 1
ATOM 825 C CA . ASP A 1 109 ? -13.547 -7.848 3.486 1 70.81 109 ASP A CA 1
ATOM 826 C C . ASP A 1 109 ? -12.578 -6.711 3.184 1 70.81 109 ASP A C 1
ATOM 828 O O . ASP A 1 109 ? -11.469 -6.949 2.703 1 70.81 109 ASP A O 1
ATOM 832 N N . SER A 1 110 ? -12.742 -5.656 3.627 1 64.56 110 SER A N 1
ATOM 833 C CA . SER A 1 110 ? -12.008 -4.449 3.262 1 64.56 110 SER A CA 1
ATOM 834 C C . SER A 1 110 ? -10.648 -4.398 3.959 1 64.56 110 SER A C 1
ATOM 836 O O . SER A 1 110 ? -9.641 -4.039 3.344 1 64.56 110 SER A O 1
ATOM 838 N N . ASN A 1 111 ? -10.508 -5.008 5.039 1 74.38 111 ASN A N 1
ATOM 839 C CA . ASN A 1 111 ? -9.289 -4.84 5.824 1 74.38 111 ASN A CA 1
ATOM 840 C C . ASN A 1 111 ? -8.18 -5.773 5.348 1 74.38 111 ASN A C 1
ATOM 842 O O . ASN A 1 111 ? -7 -5.426 5.414 1 74.38 111 ASN A O 1
ATOM 846 N N . LEU A 1 112 ? -8.641 -6.844 4.77 1 78.69 112 LEU A N 1
ATOM 847 C CA . LEU A 1 112 ? -7.633 -7.809 4.34 1 78.69 112 LEU A CA 1
ATOM 848 C C . LEU A 1 112 ? -6.891 -7.309 3.104 1 78.69 112 LEU A C 1
ATOM 850 O O . LEU A 1 112 ? -5.676 -7.48 2.992 1 78.69 112 LEU A O 1
ATOM 854 N N . HIS A 1 113 ? -7.668 -6.672 2.32 1 84 113 HIS A N 1
ATOM 855 C CA . HIS A 1 113 ? -7.074 -6.125 1.106 1 84 113 HIS A CA 1
ATOM 856 C C . HIS A 1 113 ? -6.031 -5.062 1.434 1 84 113 HIS A C 1
ATOM 858 O O . HIS A 1 113 ? -4.926 -5.078 0.888 1 84 113 HIS A O 1
ATOM 864 N N . LEU A 1 114 ? -6.395 -4.258 2.275 1 83.44 114 LEU A N 1
ATOM 865 C CA . LEU A 1 114 ? -5.512 -3.172 2.684 1 83.44 114 LEU A CA 1
ATOM 866 C C . LEU A 1 114 ? -4.258 -3.717 3.359 1 83.44 114 LEU A C 1
ATOM 868 O O . LEU A 1 114 ? -3.148 -3.242 3.098 1 83.44 114 LEU A O 1
ATOM 872 N N . GLN A 1 115 ? -4.469 -4.633 4.137 1 84.75 115 GLN A N 1
ATOM 873 C CA . GLN A 1 115 ? -3.348 -5.242 4.844 1 84.75 115 GLN A CA 1
ATOM 874 C C . GLN A 1 115 ? -2.377 -5.902 3.869 1 84.75 115 GLN A C 1
ATOM 876 O O . GLN A 1 115 ? -1.159 -5.773 4.016 1 84.75 115 GLN A O 1
ATOM 881 N N . ALA A 1 116 ? -2.896 -6.582 2.906 1 90.69 116 ALA A N 1
ATOM 882 C CA . ALA A 1 116 ? -2.061 -7.238 1.905 1 90.69 116 ALA A CA 1
ATOM 883 C C . ALA A 1 116 ? -1.233 -6.219 1.125 1 90.69 116 ALA A C 1
ATOM 885 O O . ALA A 1 116 ? -0.025 -6.395 0.951 1 90.69 116 ALA A O 1
ATOM 886 N N . LEU A 1 117 ? -1.926 -5.184 0.716 1 90.81 117 LEU A N 1
ATOM 887 C CA . LEU A 1 117 ? -1.253 -4.156 -0.07 1 90.81 117 LEU A CA 1
ATOM 888 C C . LEU A 1 117 ? -0.146 -3.49 0.74 1 90.81 117 LEU A C 1
ATOM 890 O O . LEU A 1 117 ? 0.984 -3.357 0.264 1 90.81 117 LEU A O 1
ATOM 894 N N . ALA A 1 118 ? -0.455 -3.129 1.895 1 86.38 118 ALA A N 1
ATOM 895 C CA . ALA A 1 118 ? 0.505 -2.455 2.766 1 86.38 118 ALA A CA 1
ATOM 896 C C . ALA A 1 118 ? 1.703 -3.354 3.059 1 86.38 118 ALA A C 1
ATOM 898 O O . ALA A 1 118 ? 2.854 -2.922 2.951 1 86.38 118 ALA A O 1
ATOM 899 N N . THR A 1 119 ? 1.475 -4.59 3.383 1 89.31 119 THR A N 1
ATOM 900 C CA . THR A 1 119 ? 2.525 -5.531 3.758 1 89.31 119 THR A CA 1
ATOM 901 C C . THR A 1 119 ? 3.422 -5.844 2.566 1 89.31 119 THR A C 1
ATOM 903 O O . THR A 1 119 ? 4.648 -5.84 2.688 1 89.31 119 THR A O 1
ATOM 906 N N . LEU A 1 120 ? 2.785 -6.066 1.454 1 92.5 120 LEU A N 1
ATOM 907 C CA . LEU A 1 120 ? 3.559 -6.387 0.26 1 92.5 120 LEU A CA 1
ATOM 908 C C . LEU A 1 120 ? 4.402 -5.191 -0.175 1 92.5 120 LEU A C 1
ATOM 910 O O . LEU A 1 120 ? 5.598 -5.34 -0.453 1 92.5 120 LEU A O 1
ATOM 914 N N . SER A 1 121 ? 3.811 -4.059 -0.205 1 87.44 121 SER A N 1
ATOM 915 C CA . SER A 1 121 ? 4.52 -2.852 -0.618 1 87.44 121 SER A CA 1
ATOM 916 C C . SER A 1 121 ? 5.73 -2.592 0.272 1 87.44 121 SER A C 1
ATOM 918 O O . SER A 1 121 ? 6.82 -2.295 -0.224 1 87.44 121 SER A O 1
ATOM 920 N N . ARG A 1 122 ? 5.586 -2.811 1.538 1 85.5 122 ARG A N 1
ATOM 921 C CA . ARG A 1 122 ? 6.641 -2.557 2.514 1 85.5 122 ARG A CA 1
ATOM 922 C C . ARG A 1 122 ? 7.801 -3.531 2.332 1 85.5 122 ARG A C 1
ATOM 924 O O . ARG A 1 122 ? 8.961 -3.168 2.533 1 85.5 122 ARG A O 1
ATOM 931 N N . ASN A 1 123 ? 7.484 -4.695 1.965 1 89.44 123 ASN A N 1
ATOM 932 C CA . ASN A 1 123 ? 8.508 -5.73 1.901 1 89.44 123 ASN A CA 1
ATOM 933 C C . ASN A 1 123 ? 9.164 -5.785 0.525 1 89.44 123 ASN A C 1
ATOM 935 O O . ASN A 1 123 ? 10.359 -6.086 0.41 1 89.44 123 ASN A O 1
ATOM 939 N N . LEU A 1 124 ? 8.406 -5.406 -0.461 1 90.56 124 LEU A N 1
ATOM 940 C CA . LEU A 1 124 ? 8.914 -5.504 -1.827 1 90.56 124 LEU A CA 1
ATOM 941 C C . LEU A 1 124 ? 9.93 -4.406 -2.109 1 90.56 124 LEU A C 1
ATOM 943 O O . LEU A 1 124 ? 10.719 -4.512 -3.053 1 90.56 124 LEU A O 1
ATOM 947 N N . ILE A 1 125 ? 9.945 -3.408 -1.279 1 82.12 125 ILE A N 1
ATOM 948 C CA . ILE A 1 125 ? 10.914 -2.334 -1.466 1 82.12 125 ILE A CA 1
ATOM 949 C C . ILE A 1 125 ? 12.289 -2.799 -1.003 1 82.12 125 ILE A C 1
ATOM 951 O O . ILE A 1 125 ? 13.305 -2.186 -1.343 1 82.12 125 ILE A O 1
ATOM 955 N N . LYS A 1 126 ? 12.297 -3.809 -0.126 1 85.38 126 LYS A N 1
ATOM 956 C CA . LYS A 1 126 ? 13.555 -4.367 0.369 1 85.38 126 LYS A CA 1
ATOM 957 C C . LYS A 1 126 ? 14.219 -5.238 -0.691 1 85.38 126 LYS A C 1
ATOM 959 O O . LYS A 1 126 ? 13.664 -6.25 -1.116 1 85.38 126 LYS A O 1
ATOM 964 N N . ALA A 1 127 ? 15.438 -4.883 -1.035 1 88.5 127 ALA A N 1
ATOM 965 C CA . ALA A 1 127 ? 16.156 -5.57 -2.102 1 88.5 127 ALA A CA 1
ATOM 966 C C . ALA A 1 127 ? 16.344 -7.051 -1.779 1 88.5 127 ALA A C 1
ATOM 968 O O . ALA A 1 127 ? 16.234 -7.902 -2.666 1 88.5 127 ALA A O 1
ATOM 969 N N . ASP A 1 128 ? 16.641 -7.309 -0.512 1 92.5 128 ASP A N 1
ATOM 970 C CA . ASP A 1 128 ? 16.875 -8.695 -0.116 1 92.5 128 ASP A CA 1
ATOM 971 C C . ASP A 1 128 ? 15.609 -9.531 -0.268 1 92.5 128 ASP A C 1
ATOM 973 O O . ASP A 1 128 ? 15.68 -10.695 -0.666 1 92.5 128 ASP A O 1
ATOM 977 N N . PHE A 1 129 ? 14.469 -9.031 0.064 1 94.06 129 PHE A N 1
ATOM 978 C CA . PHE A 1 129 ? 13.195 -9.719 -0.079 1 94.06 129 PHE A CA 1
ATOM 979 C C . PHE A 1 129 ? 12.891 -10 -1.547 1 94.06 129 PHE A C 1
ATOM 981 O O . PHE A 1 129 ? 12.523 -11.117 -1.907 1 94.06 129 PHE A O 1
ATOM 988 N N . ARG A 1 130 ? 13.109 -9.047 -2.447 1 94 130 ARG A N 1
ATOM 989 C CA . ARG A 1 130 ? 12.891 -9.203 -3.883 1 94 130 ARG A CA 1
ATOM 990 C C . ARG A 1 130 ? 13.82 -10.258 -4.469 1 94 130 ARG A C 1
ATOM 992 O O . ARG A 1 130 ? 13.398 -11.086 -5.277 1 94 130 ARG A O 1
ATOM 999 N N . LYS A 1 131 ? 15.062 -10.188 -4.012 1 96.12 131 LYS A N 1
ATOM 1000 C CA . LYS A 1 131 ? 16.062 -11.133 -4.504 1 96.12 131 LYS A CA 1
ATOM 1001 C C . LYS A 1 131 ? 15.664 -12.57 -4.176 1 96.12 131 LYS A C 1
ATOM 1003 O O . LYS A 1 131 ? 15.789 -13.461 -5.02 1 96.12 131 LYS A O 1
ATOM 1008 N N . LYS A 1 132 ? 15.164 -12.734 -2.969 1 97.62 132 LYS A N 1
ATOM 1009 C CA . LYS A 1 132 ? 14.742 -14.07 -2.555 1 97.62 132 LYS A CA 1
ATOM 1010 C C . LYS A 1 132 ? 13.594 -14.57 -3.42 1 97.62 132 LYS A C 1
ATOM 1012 O O . LYS A 1 132 ? 13.555 -15.75 -3.789 1 97.62 132 LYS A O 1
ATOM 1017 N N . LEU A 1 133 ? 12.719 -13.727 -3.76 1 97.81 133 LEU A N 1
ATOM 1018 C CA . LEU A 1 133 ? 11.594 -14.102 -4.605 1 97.81 133 LEU A CA 1
ATOM 1019 C C . LEU A 1 133 ? 12.055 -14.406 -6.027 1 97.81 133 LEU A C 1
ATOM 1021 O O . LEU A 1 133 ? 11.594 -15.367 -6.645 1 97.81 133 LEU A O 1
ATOM 1025 N N . LEU A 1 134 ? 12.969 -13.594 -6.52 1 96.88 134 LEU A N 1
ATOM 1026 C CA . LEU A 1 134 ? 13.484 -13.773 -7.871 1 96.88 134 LEU A CA 1
ATOM 1027 C C . LEU A 1 134 ? 14.258 -15.078 -7.992 1 96.88 134 LEU A C 1
ATOM 1029 O O . LEU A 1 134 ? 14.266 -15.711 -9.055 1 96.88 134 LEU A O 1
ATOM 1033 N N . GLU A 1 135 ? 14.805 -15.484 -6.91 1 97.25 135 GLU A N 1
ATOM 1034 C CA . GLU A 1 135 ? 15.648 -16.672 -6.926 1 97.25 135 GLU A CA 1
ATOM 1035 C C . GLU A 1 135 ? 14.828 -17.938 -6.645 1 97.25 135 GLU A C 1
ATOM 1037 O O . GLU A 1 135 ? 15.297 -19.047 -6.891 1 97.25 135 GLU A O 1
ATOM 1042 N N . ALA A 1 136 ? 13.68 -17.766 -6.102 1 97.75 136 ALA A N 1
ATOM 1043 C CA . ALA A 1 136 ? 12.82 -18.906 -5.809 1 97.75 136 ALA A CA 1
ATOM 1044 C C . ALA A 1 136 ? 12.516 -19.703 -7.074 1 97.75 136 ALA A C 1
ATOM 1046 O O . ALA A 1 136 ? 12.266 -19.125 -8.133 1 97.75 136 ALA A O 1
ATOM 1047 N N . LYS A 1 137 ? 12.492 -21.078 -6.93 1 97.5 137 LYS A N 1
ATOM 1048 C CA . LYS A 1 137 ? 12.312 -21.938 -8.102 1 97.5 137 LYS A CA 1
ATOM 1049 C C . LYS A 1 137 ? 11.023 -22.75 -8 1 97.5 137 LYS A C 1
ATOM 1051 O O . LYS A 1 137 ? 10.594 -23.359 -8.977 1 97.5 137 LYS A O 1
ATOM 1056 N N . THR A 1 138 ? 10.453 -22.672 -6.773 1 97.94 138 THR A N 1
ATOM 1057 C CA . THR A 1 138 ? 9.211 -23.406 -6.562 1 97.94 138 THR A CA 1
ATOM 1058 C C . THR A 1 138 ? 8.211 -22.547 -5.773 1 97.94 138 THR A C 1
ATOM 1060 O O . THR A 1 138 ? 8.602 -21.609 -5.086 1 97.94 138 THR A O 1
ATOM 1063 N N . ALA A 1 139 ? 6.945 -22.906 -5.926 1 98 139 ALA A N 1
ATOM 1064 C CA . ALA A 1 139 ? 5.902 -22.234 -5.164 1 98 139 ALA A CA 1
ATOM 1065 C C . ALA A 1 139 ? 6.141 -22.375 -3.662 1 98 139 ALA A C 1
ATOM 1067 O O . ALA A 1 139 ? 5.875 -21.438 -2.896 1 98 139 ALA A O 1
ATOM 1068 N N . GLY A 1 140 ? 6.594 -23.531 -3.297 1 98.12 140 GLY A N 1
ATOM 1069 C CA . GLY A 1 140 ? 6.922 -23.734 -1.896 1 98.12 140 GLY A CA 1
ATOM 1070 C C . GLY A 1 140 ? 7.973 -22.781 -1.377 1 98.12 140 GLY A C 1
ATOM 1071 O O . GLY A 1 140 ? 7.859 -22.266 -0.261 1 98.12 140 GLY A O 1
ATOM 1072 N N . GLU A 1 141 ? 9.023 -22.531 -2.178 1 98.31 141 GLU A N 1
ATOM 1073 C CA . GLU A 1 141 ? 10.062 -21.578 -1.801 1 98.31 141 GLU A CA 1
ATOM 1074 C C . GLU A 1 141 ? 9.508 -20.156 -1.693 1 98.31 141 GLU A C 1
ATOM 1076 O O . GLU A 1 141 ? 9.906 -19.406 -0.811 1 98.31 141 GLU A O 1
ATOM 1081 N N . VAL A 1 142 ? 8.617 -19.844 -2.619 1 98.44 142 VAL A N 1
ATOM 1082 C CA . VAL A 1 142 ? 7.973 -18.547 -2.564 1 98.44 142 VAL A CA 1
ATOM 1083 C C . VAL A 1 142 ? 7.207 -18.406 -1.253 1 98.44 142 VAL A C 1
ATOM 1085 O O . VAL A 1 142 ? 7.312 -17.375 -0.571 1 98.44 142 VAL A O 1
ATOM 1088 N N . ILE A 1 143 ? 6.469 -19.453 -0.825 1 98.12 143 ILE A N 1
ATOM 1089 C CA . ILE A 1 143 ? 5.691 -19.438 0.409 1 98.12 143 ILE A CA 1
ATOM 1090 C C . ILE A 1 143 ? 6.625 -19.266 1.605 1 98.12 143 ILE A C 1
ATOM 1092 O O . ILE A 1 143 ? 6.312 -18.531 2.545 1 98.12 143 ILE A O 1
ATOM 1096 N N . GLU A 1 144 ? 7.766 -19.891 1.509 1 97.69 144 GLU A N 1
ATOM 1097 C CA . GLU A 1 144 ? 8.734 -19.75 2.594 1 97.69 144 GLU A CA 1
ATOM 1098 C C . GLU A 1 144 ? 9.211 -18.312 2.734 1 97.69 144 GLU A C 1
ATOM 1100 O O . GLU A 1 144 ? 9.375 -17.812 3.85 1 97.69 144 GLU A O 1
ATOM 1105 N N . VAL A 1 145 ? 9.477 -17.656 1.599 1 97.62 145 VAL A N 1
ATOM 1106 C CA . VAL A 1 145 ? 9.883 -16.25 1.629 1 97.62 145 VAL A CA 1
ATOM 1107 C C . VAL A 1 145 ? 8.742 -15.398 2.197 1 97.62 145 VAL A C 1
ATOM 1109 O O . VAL A 1 145 ? 8.977 -14.531 3.041 1 97.62 145 VAL A O 1
ATOM 1112 N N . LEU A 1 146 ? 7.484 -15.703 1.796 1 96.94 146 LEU A N 1
ATOM 1113 C CA . LEU A 1 146 ? 6.32 -14.922 2.197 1 96.94 146 LEU A CA 1
ATOM 1114 C C . LEU A 1 146 ? 6.047 -15.086 3.688 1 96.94 146 LEU A C 1
ATOM 1116 O O . LEU A 1 146 ? 5.477 -14.188 4.32 1 96.94 146 LEU A O 1
ATOM 1120 N N . LYS A 1 147 ? 6.457 -16.172 4.27 1 95 147 LYS A N 1
ATOM 1121 C CA . LYS A 1 147 ? 6.277 -16.406 5.699 1 95 147 LYS A CA 1
ATOM 1122 C C . LYS A 1 147 ? 7.094 -15.422 6.527 1 95 147 LYS A C 1
ATOM 1124 O O . LYS A 1 147 ? 6.859 -15.273 7.73 1 9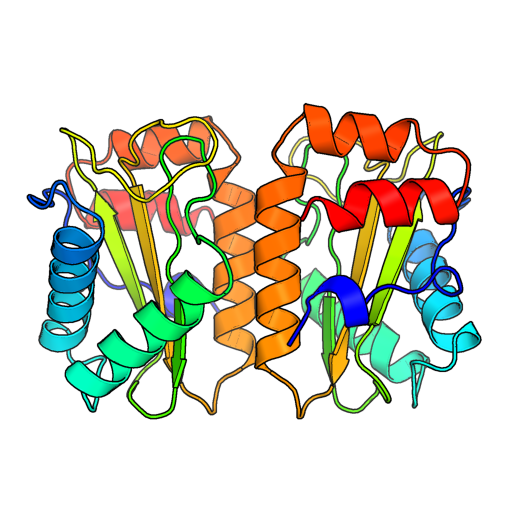5 147 LYS A O 1
ATOM 1129 N N . THR A 1 148 ? 8.008 -14.75 5.871 1 90.56 148 THR A N 1
ATOM 1130 C CA . THR A 1 148 ? 8.844 -13.789 6.586 1 90.56 148 THR A CA 1
ATOM 1131 C C . THR A 1 148 ? 8.195 -12.406 6.594 1 90.56 148 THR A C 1
ATOM 1133 O O . THR A 1 148 ? 8.742 -11.461 7.164 1 90.56 148 THR A O 1
ATOM 1136 N N . LEU A 1 149 ? 7.035 -12.281 5.957 1 87.75 149 LEU A N 1
ATOM 1137 C CA . LEU A 1 149 ? 6.312 -11.016 5.945 1 87.75 149 LEU A CA 1
ATOM 1138 C C . LEU A 1 149 ? 5.988 -10.555 7.363 1 87.75 149 LEU A C 1
ATOM 1140 O O . LEU A 1 149 ? 5.777 -11.383 8.25 1 87.75 149 LEU A O 1
ATOM 1144 N N . MET B 1 1 ? -11.594 9.578 -9.336 1 49.06 1 MET B N 1
ATOM 1145 C CA . MET B 1 1 ? -11.57 10.234 -8.031 1 49.06 1 MET B CA 1
ATOM 1146 C C . MET B 1 1 ? -10.156 10.664 -7.66 1 49.06 1 MET B C 1
ATOM 1148 O O . MET B 1 1 ? -9.188 9.961 -7.961 1 49.06 1 MET B O 1
ATOM 1152 N N . GLU B 1 2 ? -9.898 11.922 -7.426 1 75.19 2 GLU B N 1
ATOM 1153 C CA . GLU B 1 2 ? -8.57 12.531 -7.461 1 75.19 2 GLU B CA 1
ATOM 1154 C C . GLU B 1 2 ? -7.871 12.406 -6.109 1 75.19 2 GLU B C 1
ATOM 1156 O O . GLU B 1 2 ? -8.383 12.875 -5.094 1 75.19 2 GLU B O 1
ATOM 1161 N N . ILE B 1 3 ? -6.996 11.406 -5.828 1 86.81 3 ILE B N 1
ATOM 1162 C CA . ILE B 1 3 ? -6.211 11.172 -4.621 1 86.81 3 ILE B CA 1
ATOM 1163 C C . ILE B 1 3 ? -5.863 12.508 -3.965 1 86.81 3 ILE B C 1
ATOM 1165 O O . ILE B 1 3 ? -5.785 12.602 -2.738 1 86.81 3 ILE B O 1
ATOM 1169 N N . MET B 1 4 ? -5.898 13.57 -4.73 1 92.38 4 MET B N 1
ATOM 1170 C CA . MET B 1 4 ? -5.508 14.875 -4.215 1 92.38 4 MET B CA 1
ATOM 1171 C C . MET B 1 4 ? -6.578 15.445 -3.291 1 92.38 4 MET B C 1
ATOM 1173 O O . MET B 1 4 ? -6.301 16.328 -2.484 1 92.38 4 MET B O 1
ATOM 1177 N N . GLU B 1 5 ? -7.809 14.906 -3.479 1 92.31 5 GLU B N 1
ATOM 1178 C CA . GLU B 1 5 ? -8.898 15.367 -2.621 1 92.31 5 GLU B CA 1
ATOM 1179 C C . GLU B 1 5 ? -8.648 14.984 -1.164 1 92.31 5 GLU B C 1
ATOM 1181 O O . GLU B 1 5 ? -9.273 15.539 -0.257 1 92.31 5 GLU B O 1
ATOM 1186 N N . LEU B 1 6 ? -7.727 14.109 -0.893 1 95.56 6 LEU B N 1
ATOM 1187 C CA . LEU B 1 6 ? -7.453 13.609 0.45 1 95.56 6 LEU B CA 1
ATOM 1188 C C . LEU B 1 6 ? -6.496 14.539 1.191 1 95.56 6 LEU B C 1
ATOM 1190 O O . LEU B 1 6 ? -6.324 14.422 2.406 1 95.56 6 LEU B O 1
ATOM 1194 N N . PHE B 1 7 ? -5.918 15.453 0.42 1 96.88 7 PHE B N 1
ATOM 1195 C CA . PHE B 1 7 ? -4.867 16.281 1.015 1 96.88 7 PHE B CA 1
ATOM 1196 C C . PHE B 1 7 ? -5.348 17.703 1.214 1 96.88 7 PHE B C 1
ATOM 1198 O O . PHE B 1 7 ? -6.043 18.266 0.357 1 96.88 7 PHE B O 1
ATOM 1205 N N . ASP B 1 8 ? -5.062 18.219 2.344 1 96.56 8 ASP B N 1
ATOM 1206 C CA . ASP B 1 8 ? -5.348 19.594 2.695 1 96.56 8 ASP B CA 1
ATOM 1207 C C . ASP B 1 8 ? -4.242 20.188 3.576 1 96.56 8 ASP B C 1
ATOM 1209 O O . ASP B 1 8 ? -3.717 19.5 4.453 1 96.56 8 ASP B O 1
ATOM 1213 N N . GLU B 1 9 ? -3.928 21.422 3.354 1 97.06 9 GLU B N 1
ATOM 1214 C CA . GLU B 1 9 ? -2.857 22.047 4.121 1 97.06 9 GLU B CA 1
ATOM 1215 C C . GLU B 1 9 ? -3.162 22.031 5.613 1 97.06 9 GLU B C 1
ATOM 1217 O O . GLU B 1 9 ? -2.248 21.984 6.441 1 97.06 9 GLU B O 1
ATOM 1222 N N . SER B 1 10 ? -4.418 21.969 5.984 1 96.25 10 SER B N 1
ATOM 1223 C CA . SER B 1 10 ? -4.836 22.047 7.383 1 96.25 10 SER B CA 1
ATOM 1224 C C . SER B 1 10 ? -4.434 20.781 8.141 1 96.25 10 SER B C 1
ATOM 1226 O O . SER B 1 10 ? -4.422 20.766 9.367 1 96.25 10 SER B O 1
ATOM 1228 N N . THR B 1 11 ? -4.082 19.75 7.461 1 98.06 11 THR B N 1
ATOM 1229 C CA . THR B 1 11 ? -3.688 18.516 8.117 1 98.06 11 THR B CA 1
ATOM 1230 C C . THR B 1 11 ? -2.223 18.188 7.824 1 98.06 11 THR B C 1
ATOM 1232 O O . THR B 1 11 ? -1.865 17.031 7.625 1 98.06 11 THR B O 1
ATOM 1235 N N . MET B 1 12 ? -1.452 19.234 7.773 1 98.5 12 MET B N 1
ATOM 1236 C CA . MET B 1 12 ? -0.013 19.078 7.582 1 98.5 12 MET B CA 1
ATOM 1237 C C . MET B 1 12 ? 0.763 19.766 8.703 1 98.5 12 MET B C 1
ATOM 1239 O O . MET B 1 12 ? 0.404 20.859 9.133 1 98.5 12 MET B O 1
ATOM 1243 N N . ASN B 1 13 ? 1.675 19.094 9.234 1 98.62 13 ASN B N 1
ATOM 1244 C CA . ASN B 1 13 ? 2.602 19.594 10.234 1 98.62 13 ASN B CA 1
ATOM 1245 C C . ASN B 1 13 ? 4.051 19.312 9.852 1 98.62 13 ASN B C 1
ATOM 1247 O O . ASN B 1 13 ? 4.488 18.172 9.859 1 98.62 13 ASN B O 1
ATOM 1251 N N . LEU B 1 14 ? 4.848 20.312 9.586 1 98.44 14 LEU B N 1
ATOM 1252 C CA . LEU B 1 14 ? 6.199 20.125 9.07 1 98.44 14 LEU B CA 1
ATOM 1253 C C . LEU B 1 14 ? 7.223 20.188 10.195 1 98.44 14 LEU B C 1
ATOM 1255 O O . LEU B 1 14 ? 8.43 20.203 9.945 1 98.44 14 LEU B O 1
ATOM 1259 N N . ASP B 1 15 ? 6.738 20.266 11.391 1 98.25 15 ASP B N 1
ATOM 1260 C CA . ASP B 1 15 ? 7.637 20.344 12.531 1 98.25 15 ASP B CA 1
ATOM 1261 C C . ASP B 1 15 ? 7.125 19.484 13.695 1 98.25 15 ASP B C 1
ATOM 1263 O O . ASP B 1 15 ? 6.887 20 14.789 1 98.25 15 ASP B O 1
ATOM 1267 N N . LEU B 1 16 ? 7.016 18.25 13.398 1 98.25 16 LEU B N 1
ATOM 1268 C CA . LEU B 1 16 ? 6.629 17.328 14.453 1 98.25 16 LEU B CA 1
ATOM 1269 C C . LEU B 1 16 ? 7.68 17.297 15.555 1 98.25 16 LEU B C 1
ATOM 1271 O O . LEU B 1 16 ? 8.875 17.344 15.281 1 98.25 16 LEU B O 1
ATOM 1275 N N . GLN B 1 17 ? 7.207 17.141 16.75 1 98 17 GLN B N 1
ATOM 1276 C CA . GLN B 1 17 ? 8.102 17.25 17.891 1 98 17 GLN B CA 1
ATOM 1277 C C . GLN B 1 17 ? 8.297 15.883 18.562 1 98 17 GLN B C 1
ATOM 1279 O O . GLN B 1 17 ? 9.281 15.672 19.266 1 98 17 GLN B O 1
ATOM 1284 N N . GLY B 1 18 ? 7.371 14.969 18.359 1 97.62 18 GLY B N 1
ATOM 1285 C CA . GLY B 1 18 ? 7.453 13.664 19 1 97.62 18 GLY B CA 1
ATOM 1286 C C . GLY B 1 18 ? 8.672 12.859 18.562 1 97.62 18 GLY B C 1
ATOM 1287 O O . GLY B 1 18 ? 9.141 13 17.438 1 97.62 18 GLY B O 1
ATOM 1288 N N . GLU B 1 19 ? 9.164 12.016 19.5 1 95.94 19 GLU B N 1
ATOM 1289 C CA . GLU B 1 19 ? 10.328 11.203 19.188 1 95.94 19 GLU B CA 1
ATOM 1290 C C . GLU B 1 19 ? 10 9.711 19.266 1 95.94 19 GLU B C 1
ATOM 1292 O O . GLU B 1 19 ? 10.789 8.875 18.828 1 95.94 19 GLU B O 1
ATOM 1297 N N . THR B 1 20 ? 8.852 9.477 19.906 1 95.19 20 THR B N 1
ATOM 1298 C CA . THR B 1 20 ? 8.414 8.086 20.016 1 95.19 20 THR B CA 1
ATOM 1299 C C . THR B 1 20 ? 7.172 7.84 19.172 1 95.19 20 THR B C 1
ATOM 1301 O O . THR B 1 20 ? 6.492 8.781 18.766 1 95.19 20 THR B O 1
ATOM 1304 N N . LYS B 1 21 ? 6.938 6.555 18.906 1 95.31 21 LYS B N 1
ATOM 1305 C CA . LYS B 1 21 ? 5.766 6.148 18.141 1 95.31 21 LYS B CA 1
ATOM 1306 C C . LYS B 1 21 ? 4.484 6.719 18.734 1 95.31 21 LYS B C 1
ATOM 1308 O O . LYS B 1 21 ? 3.645 7.262 18.016 1 95.31 21 LYS B O 1
ATOM 1313 N N . ASP B 1 22 ? 4.312 6.625 20.047 1 97.19 22 ASP B N 1
ATOM 1314 C CA . ASP B 1 22 ? 3.115 7.09 20.75 1 97.19 22 ASP B CA 1
ATOM 1315 C C . ASP B 1 22 ? 2.953 8.602 20.609 1 97.19 22 ASP B C 1
ATOM 1317 O O . ASP B 1 22 ? 1.854 9.094 20.344 1 97.19 22 ASP B O 1
ATOM 1321 N N . GLN B 1 23 ? 4.055 9.312 20.828 1 98.19 23 GLN B N 1
ATOM 1322 C CA . GLN B 1 23 ? 4.012 10.766 20.719 1 98.19 23 GLN B CA 1
ATOM 1323 C C . GLN B 1 23 ? 3.625 11.211 19.312 1 98.19 23 G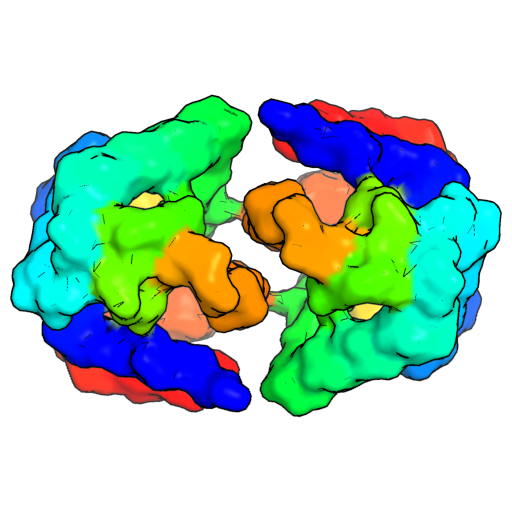LN B C 1
ATOM 1325 O O . GLN B 1 23 ? 2.822 12.133 19.156 1 98.19 23 GLN B O 1
ATOM 1330 N N . ILE B 1 24 ? 4.156 10.555 18.312 1 98.06 24 ILE B N 1
ATOM 1331 C CA . ILE B 1 24 ? 3.916 10.914 16.922 1 98.06 24 ILE B CA 1
ATOM 1332 C C . ILE B 1 24 ? 2.475 10.578 16.547 1 98.06 24 ILE B C 1
ATOM 1334 O O . ILE B 1 24 ? 1.794 11.375 15.898 1 98.06 24 ILE B O 1
ATOM 1338 N N . ILE B 1 25 ? 1.978 9.398 16.969 1 98.06 25 ILE B N 1
ATOM 1339 C CA . ILE B 1 25 ? 0.596 9.016 16.688 1 98.06 25 ILE B CA 1
ATOM 1340 C C . ILE B 1 25 ? -0.355 10.031 17.312 1 98.06 25 ILE B C 1
ATOM 1342 O O . ILE B 1 25 ? -1.314 10.469 16.688 1 98.06 25 ILE B O 1
ATOM 1346 N N . GLU B 1 26 ? -0.028 10.445 18.531 1 98.44 26 GLU B N 1
ATOM 1347 C CA . GLU B 1 26 ? -0.857 11.438 19.203 1 98.44 26 GLU B CA 1
ATOM 1348 C C . GLU B 1 26 ? -0.868 12.758 18.438 1 98.44 26 GLU B C 1
ATOM 1350 O O . GLU B 1 26 ? -1.924 13.367 18.25 1 98.44 26 GLU B O 1
ATOM 1355 N N . GLU B 1 27 ? 0.288 13.211 17.953 1 98.56 27 GLU B N 1
ATOM 1356 C CA . GLU B 1 27 ? 0.378 14.453 17.188 1 98.56 27 GLU B CA 1
ATOM 1357 C C . GLU B 1 27 ? -0.43 14.367 15.891 1 98.56 27 GLU B C 1
ATOM 1359 O O . GLU B 1 27 ? -1.165 15.297 15.555 1 98.56 27 GLU B O 1
ATOM 1364 N N . MET B 1 28 ? -0.347 13.273 15.25 1 98.69 28 MET B N 1
ATOM 1365 C CA . MET B 1 28 ? -0.998 13.102 13.953 1 98.69 28 MET B CA 1
ATOM 1366 C C . MET B 1 28 ? -2.508 12.977 14.117 1 98.69 28 MET B C 1
ATOM 1368 O O . MET B 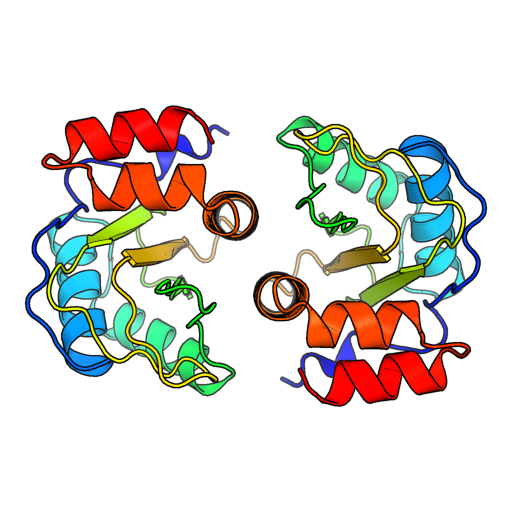1 28 ? -3.271 13.555 13.336 1 98.69 28 MET B O 1
ATOM 1372 N N . VAL B 1 29 ? -2.895 12.227 15.117 1 98.75 29 VAL B N 1
ATOM 1373 C CA . VAL B 1 29 ? -4.316 12.07 15.406 1 98.75 29 VAL B CA 1
ATOM 1374 C C . VAL B 1 29 ? -4.922 13.414 15.789 1 98.75 29 VAL B C 1
ATOM 1376 O O . VAL B 1 29 ? -6.031 13.75 15.367 1 98.75 29 VAL B O 1
ATOM 1379 N N . THR B 1 30 ? -4.199 14.156 16.609 1 98.62 30 THR B N 1
ATOM 1380 C CA . THR B 1 30 ? -4.652 15.484 17 1 98.62 30 THR B CA 1
ATOM 1381 C C . THR B 1 30 ? -4.777 16.391 15.789 1 98.62 30 THR B C 1
ATOM 1383 O O . THR B 1 30 ? -5.746 17.156 15.672 1 98.62 30 THR B O 1
ATOM 1386 N N . LEU B 1 31 ? -3.803 16.312 14.891 1 98.38 31 LEU B N 1
ATOM 1387 C CA . LEU B 1 31 ? -3.811 17.094 13.656 1 98.38 31 LEU B CA 1
ATOM 1388 C C . LEU B 1 31 ? -5.07 16.812 12.844 1 98.38 31 LEU B C 1
ATOM 1390 O O . LEU B 1 31 ? -5.723 17.734 12.359 1 98.38 31 LEU B O 1
ATOM 1394 N N . LEU B 1 32 ? -5.453 15.57 12.695 1 98.56 32 LEU B N 1
ATOM 1395 C CA . LEU B 1 32 ? -6.652 15.164 11.969 1 98.56 32 LEU B CA 1
ATOM 1396 C C . LEU B 1 32 ? -7.91 15.641 12.68 1 98.56 32 LEU B C 1
ATOM 1398 O O . LEU B 1 32 ? -8.867 16.078 12.039 1 98.56 32 LEU B O 1
ATOM 1402 N N . ASP B 1 33 ? -7.875 15.539 13.984 1 98.44 33 ASP B N 1
ATOM 1403 C CA . ASP B 1 33 ? -9.023 15.953 14.781 1 98.44 33 ASP B CA 1
ATOM 1404 C C . ASP B 1 33 ? -9.273 17.453 14.648 1 98.44 33 ASP B C 1
ATOM 1406 O O . ASP B 1 33 ? -10.406 17.891 14.438 1 98.44 33 ASP B O 1
ATOM 1410 N N . GLU B 1 34 ? -8.219 18.234 14.758 1 97.62 34 GLU B N 1
ATOM 1411 C CA . GLU B 1 34 ? -8.305 19.688 14.664 1 97.62 34 GLU B CA 1
ATOM 1412 C C . GLU B 1 34 ? -8.742 20.125 13.273 1 97.62 34 GLU B C 1
ATOM 1414 O O . GLU B 1 34 ? -9.359 21.172 13.109 1 97.62 34 GLU B O 1
ATOM 1419 N N . GLY B 1 35 ? -8.469 19.297 12.289 1 96.31 35 GLY B N 1
ATOM 1420 C CA . GLY B 1 35 ? -8.875 19.562 10.922 1 96.31 35 GLY B CA 1
ATOM 1421 C C . GLY B 1 35 ? -10.32 19.188 10.641 1 96.31 35 GLY B C 1
ATOM 1422 O O . GLY B 1 35 ? -10.805 19.375 9.523 1 96.31 35 GLY B O 1
ATOM 1423 N N . GLY B 1 36 ? -10.992 18.578 11.664 1 96.81 36 GLY B N 1
ATOM 1424 C CA . GLY B 1 36 ? -12.398 18.25 11.531 1 96.81 36 GLY B CA 1
ATOM 1425 C C . GLY B 1 36 ? -12.633 16.906 10.844 1 96.81 36 GLY B C 1
ATOM 1426 O O . GLY B 1 36 ? -13.727 16.641 10.352 1 96.81 36 GLY B O 1
ATOM 1427 N N . VAL B 1 37 ? -11.719 16.094 10.812 1 96.81 37 VAL B N 1
ATOM 1428 C CA . VAL B 1 37 ? -11.727 14.852 10.047 1 96.81 37 VAL B CA 1
ATOM 1429 C C . VAL B 1 37 ? -12.359 13.734 10.883 1 96.81 37 VAL B C 1
ATOM 1431 O O . VAL B 1 37 ? -13.031 12.852 10.344 1 96.81 37 VAL B O 1
ATOM 1434 N N . LEU B 1 38 ? -12.195 13.805 12.18 1 98.06 38 LEU B N 1
ATOM 1435 C CA . LEU B 1 38 ? -12.547 12.68 13.039 1 98.06 38 LEU B CA 1
ATOM 1436 C C . LEU B 1 38 ? -13.875 12.922 13.742 1 98.06 38 LEU B C 1
ATOM 1438 O O . LEU B 1 38 ? -14.148 14.039 14.195 1 98.06 38 LEU B O 1
ATOM 1442 N N . ALA B 1 39 ? -14.641 11.93 13.805 1 98 39 ALA B N 1
ATOM 1443 C CA . ALA B 1 39 ? -15.867 11.945 14.602 1 98 39 ALA B CA 1
ATOM 1444 C C . ALA B 1 39 ? -15.578 11.562 16.047 1 98 39 ALA B C 1
ATOM 1446 O O . ALA B 1 39 ? -16.281 11.992 16.969 1 98 39 ALA B O 1
ATOM 1447 N N . ASP B 1 40 ? -14.625 10.727 16.234 1 98.44 40 ASP B N 1
ATOM 1448 C CA . ASP B 1 40 ? -14.203 10.219 17.531 1 98.44 40 ASP B CA 1
ATOM 1449 C C . ASP B 1 40 ? -12.695 10.008 17.578 1 98.44 40 ASP B C 1
ATOM 1451 O O . ASP B 1 40 ? -12.195 8.961 17.172 1 98.44 40 ASP B O 1
ATOM 1455 N N . LYS B 1 41 ? -12.008 10.945 18.141 1 98.38 41 LYS B N 1
ATOM 1456 C CA . LYS B 1 41 ? -10.547 10.969 18.156 1 98.38 41 LYS B CA 1
ATOM 1457 C C . LYS B 1 41 ? -9.984 9.727 18.844 1 98.38 41 LYS B C 1
ATOM 1459 O O . LYS B 1 41 ? -9.086 9.078 18.312 1 98.38 41 LYS B O 1
ATOM 1464 N N . GLU B 1 42 ? -10.523 9.383 20 1 98.5 42 GLU B N 1
ATOM 1465 C CA . GLU B 1 42 ? -10.008 8.258 20.781 1 98.5 42 GLU B CA 1
ATOM 1466 C C . GLU B 1 42 ? -10.25 6.934 20.062 1 98.5 42 GLU B C 1
ATOM 1468 O O . GLU B 1 42 ? -9.383 6.055 20.062 1 98.5 42 GLU B O 1
ATOM 1473 N N . ALA B 1 43 ? -11.391 6.82 19.484 1 98.38 43 ALA B N 1
ATOM 1474 C CA . ALA B 1 43 ? -11.695 5.602 18.75 1 98.38 43 ALA B CA 1
ATOM 1475 C C . ALA B 1 43 ? -10.766 5.449 17.547 1 98.38 43 ALA B C 1
ATOM 1477 O O . ALA B 1 43 ? -10.336 4.344 17.219 1 98.38 43 ALA B O 1
ATOM 1478 N N . TYR B 1 44 ? -10.523 6.562 16.875 1 98.12 44 TYR B N 1
ATOM 1479 C CA . TYR B 1 44 ? -9.609 6.52 15.742 1 98.12 44 TYR B CA 1
ATOM 1480 C C . TYR B 1 44 ? -8.203 6.133 16.188 1 98.12 44 TYR B C 1
ATOM 1482 O O . TYR B 1 44 ? -7.562 5.281 15.57 1 98.12 44 TYR B O 1
ATOM 1490 N N . LYS B 1 45 ? -7.777 6.766 17.25 1 98.5 45 LYS B N 1
ATOM 1491 C CA . LYS B 1 45 ? -6.461 6.449 17.797 1 98.5 45 LYS B CA 1
ATOM 1492 C C . LYS B 1 45 ? -6.348 4.969 18.141 1 98.5 45 LYS B C 1
ATOM 1494 O O . LYS B 1 45 ? -5.34 4.328 17.828 1 98.5 45 LYS B O 1
ATOM 1499 N N . LYS B 1 46 ? -7.379 4.398 18.734 1 98.06 46 LYS B N 1
ATOM 1500 C CA . LYS B 1 46 ? -7.41 2.975 19.062 1 98.06 46 LYS B CA 1
ATOM 1501 C C . LYS B 1 46 ? -7.312 2.115 17.812 1 98.06 46 LYS B C 1
ATOM 1503 O O . LYS B 1 46 ? -6.645 1.081 17.812 1 98.06 46 LYS B O 1
ATOM 1508 N N . ALA B 1 47 ? -7.969 2.58 16.781 1 96 47 ALA B N 1
ATOM 1509 C CA . ALA B 1 47 ? -7.934 1.842 15.523 1 96 47 ALA B CA 1
ATOM 1510 C C . ALA B 1 47 ? -6.531 1.85 14.922 1 96 47 ALA B C 1
ATOM 1512 O O . ALA B 1 47 ? -6.086 0.85 14.352 1 96 47 ALA B O 1
ATOM 1513 N N . ILE B 1 48 ? -5.832 2.955 15.031 1 96.69 48 ILE B N 1
ATOM 1514 C CA . ILE B 1 48 ? -4.461 3.07 14.547 1 96.69 48 ILE B CA 1
ATOM 1515 C C . ILE B 1 48 ? -3.566 2.084 15.289 1 96.69 48 ILE B C 1
ATOM 1517 O O . ILE B 1 48 ? -2.783 1.356 14.672 1 96.69 48 ILE B O 1
ATOM 1521 N N . TYR B 1 49 ? -3.742 2.016 16.578 1 97 49 TYR B N 1
ATOM 1522 C CA . TYR B 1 49 ? -2.93 1.107 17.375 1 97 49 TYR B CA 1
ATOM 1523 C C . TYR B 1 49 ? -3.25 -0.346 17.047 1 97 49 TYR B C 1
ATOM 1525 O O . TYR B 1 49 ? -2.35 -1.187 16.984 1 97 49 TYR B O 1
ATOM 1533 N N . ALA B 1 50 ? -4.492 -0.639 16.922 1 93.5 50 ALA B N 1
ATOM 1534 C CA . ALA B 1 50 ? -4.883 -2 16.562 1 93.5 50 ALA B CA 1
ATOM 1535 C C . ALA B 1 50 ? -4.223 -2.438 15.258 1 93.5 50 ALA B C 1
ATOM 1537 O O . ALA B 1 50 ? -3.768 -3.578 15.141 1 93.5 50 ALA B O 1
ATOM 1538 N N . ARG B 1 51 ? -4.164 -1.529 14.312 1 90 51 ARG B N 1
ATOM 1539 C CA . ARG B 1 51 ? -3.5 -1.81 13.047 1 90 51 ARG B CA 1
ATOM 1540 C C . ARG B 1 51 ? -1.997 -1.977 13.242 1 90 51 ARG B C 1
ATOM 1542 O O . ARG B 1 51 ? -1.383 -2.863 12.648 1 90 51 ARG B O 1
ATOM 1549 N N . GLU B 1 52 ? -1.309 -1.164 14.047 1 90.94 52 GLU B N 1
ATOM 1550 C CA . GLU B 1 52 ? 0.124 -1.201 14.328 1 90.94 52 GLU B CA 1
ATOM 1551 C C . GLU B 1 52 ? 0.517 -2.496 15.031 1 90.94 52 GLU B C 1
ATOM 1553 O O . GLU B 1 52 ? 1.634 -2.99 14.859 1 90.94 52 GLU B O 1
ATOM 1558 N N . GLU B 1 53 ? -0.432 -3.035 15.75 1 88.88 53 GLU B N 1
ATOM 1559 C CA . GLU B 1 53 ? -0.167 -4.25 16.516 1 88.88 53 GLU B CA 1
ATOM 1560 C C . GLU B 1 53 ? -0.116 -5.477 15.602 1 88.88 53 GLU B C 1
ATOM 1562 O O . GLU B 1 53 ? 0.529 -6.473 15.93 1 88.88 53 GLU B O 1
ATOM 1567 N N . GLN B 1 54 ? -0.792 -5.367 14.547 1 83.94 54 GLN B N 1
ATOM 1568 C CA . GLN B 1 54 ? -0.758 -6.469 13.594 1 83.94 54 GLN B CA 1
ATOM 1569 C C . GLN B 1 54 ? 0.604 -6.562 12.914 1 83.94 54 GLN B C 1
ATOM 1571 O O . GLN B 1 54 ? 1.222 -7.629 12.891 1 83.94 54 GLN B O 1
ATOM 1576 N N . SER B 1 55 ? 1.029 -5.449 12.375 1 82.69 55 SER B N 1
ATOM 1577 C CA . SER B 1 55 ? 2.34 -5.273 11.758 1 82.69 55 SER B CA 1
ATOM 1578 C C . SER B 1 55 ? 2.723 -3.797 11.688 1 82.69 55 SER B C 1
ATOM 1580 O O . SER B 1 55 ? 1.873 -2.943 11.43 1 82.69 55 SER B O 1
ATOM 1582 N N . SER B 1 56 ? 3.975 -3.537 11.875 1 85.06 56 SER B N 1
ATOM 1583 C CA . SER B 1 56 ? 4.426 -2.148 11.852 1 85.06 56 SER B CA 1
ATOM 1584 C C . SER B 1 56 ? 4.137 -1.491 10.508 1 85.06 56 SER B C 1
ATOM 1586 O O . SER B 1 56 ? 4.242 -2.133 9.461 1 85.06 56 SER B O 1
ATOM 1588 N N . THR B 1 57 ? 3.828 -0.236 10.555 1 89 57 THR B N 1
ATOM 1589 C CA . THR B 1 57 ? 3.584 0.517 9.328 1 89 57 THR B CA 1
ATOM 1590 C C . THR B 1 57 ? 4.781 1.4 8.992 1 89 57 THR B C 1
ATOM 1592 O O . THR B 1 57 ? 4.672 2.312 8.172 1 89 57 THR B O 1
ATOM 1595 N N . GLY B 1 58 ? 5.84 1.158 9.773 1 87.56 58 GLY B N 1
ATOM 1596 C CA . GLY B 1 58 ? 7.113 1.699 9.328 1 87.56 58 GLY B CA 1
ATOM 1597 C C . GLY B 1 58 ? 7.645 1.021 8.078 1 87.56 58 GLY B C 1
ATOM 1598 O O . GLY B 1 58 ? 7.879 -0.19 8.078 1 87.56 58 GLY B O 1
ATOM 1599 N N . LEU B 1 59 ? 7.781 1.706 6.957 1 80.44 59 LEU B N 1
ATOM 1600 C CA . LEU B 1 59 ? 8.125 1.142 5.656 1 80.44 59 LEU B CA 1
ATOM 1601 C C . LEU B 1 59 ? 9.633 0.987 5.512 1 80.44 59 LEU B C 1
ATOM 1603 O O . LEU B 1 59 ? 10.109 0.213 4.676 1 80.44 59 LEU B O 1
ATOM 1607 N N . GLY B 1 60 ? 10.336 1.745 6.344 1 78.62 60 GLY B N 1
ATOM 1608 C CA . GLY B 1 60 ? 11.742 1.944 6.039 1 78.62 60 GLY B CA 1
ATOM 1609 C C . GLY B 1 60 ? 12.008 3.203 5.234 1 78.62 60 GLY B C 1
ATOM 1610 O O . GLY B 1 60 ? 11.086 3.967 4.949 1 78.62 60 GLY B O 1
ATOM 1611 N N . PHE B 1 61 ? 13.242 3.574 5.035 1 80.5 61 PHE B N 1
ATOM 1612 C CA . PHE B 1 61 ? 13.633 4.754 4.273 1 80.5 61 PHE B CA 1
ATOM 1613 C C . PHE B 1 61 ? 13.117 6.023 4.934 1 80.5 61 PHE B C 1
ATOM 1615 O O . PHE B 1 61 ? 12.664 6.945 4.254 1 80.5 61 PHE B O 1
ATOM 1622 N N . ASP B 1 62 ? 12.898 5.926 6.227 1 85.19 62 ASP B N 1
ATOM 1623 C CA . ASP B 1 62 ? 12.57 7.098 7.027 1 85.19 62 ASP B CA 1
ATOM 1624 C C . ASP B 1 62 ? 11.086 7.441 6.922 1 85.19 62 ASP B C 1
ATOM 1626 O O . ASP B 1 62 ? 10.703 8.609 7.043 1 85.19 62 ASP B O 1
ATOM 1630 N N . ILE B 1 63 ? 10.266 6.395 6.555 1 92.75 63 ILE B N 1
ATOM 1631 C CA . ILE B 1 63 ? 8.875 6.727 6.293 1 92.75 63 ILE B CA 1
ATOM 1632 C C . ILE B 1 63 ? 7.961 5.828 7.129 1 92.75 63 ILE B C 1
ATOM 1634 O O . ILE B 1 63 ? 8.289 4.664 7.379 1 92.75 63 ILE B O 1
ATOM 1638 N N . ALA B 1 64 ? 6.887 6.352 7.57 1 94.44 64 ALA B N 1
ATOM 1639 C CA . ALA B 1 64 ? 5.805 5.59 8.188 1 94.44 64 ALA B CA 1
ATOM 1640 C C . ALA B 1 64 ? 4.453 5.969 7.586 1 94.44 64 ALA B C 1
ATOM 1642 O O . ALA B 1 64 ? 4.215 7.137 7.266 1 94.44 64 ALA B O 1
ATOM 1643 N N . ILE B 1 65 ? 3.508 5.008 7.414 1 94.88 65 ILE B N 1
ATOM 1644 C CA . ILE B 1 65 ? 2.188 5.281 6.855 1 94.88 65 ILE B CA 1
ATOM 1645 C C . ILE B 1 65 ? 1.112 4.645 7.73 1 94.88 65 ILE B C 1
ATOM 1647 O O . ILE B 1 65 ? 0.343 3.801 7.266 1 94.88 65 ILE B O 1
ATOM 1651 N N . PRO B 1 66 ? 0.999 5.078 8.961 1 95.75 66 PRO B N 1
ATOM 1652 C CA . PRO B 1 66 ? -0.114 4.551 9.758 1 95.75 66 PRO B CA 1
ATOM 1653 C C . PRO B 1 66 ? -1.474 4.805 9.109 1 95.75 66 PRO B C 1
ATOM 1655 O O . PRO B 1 66 ? -1.684 5.852 8.492 1 95.75 66 PRO B O 1
ATOM 1658 N N . HIS B 1 67 ? -2.336 3.893 9.242 1 93.88 67 HIS B N 1
ATOM 1659 C CA . HIS B 1 67 ? -3.627 4.027 8.578 1 93.88 67 HIS B CA 1
ATOM 1660 C C . HIS B 1 67 ? -4.695 3.195 9.273 1 93.88 67 HIS B C 1
ATOM 1662 O O . HIS B 1 67 ? -4.395 2.154 9.867 1 93.88 67 HIS B O 1
ATOM 1668 N N . ALA B 1 68 ? -5.852 3.637 9.234 1 91.94 68 ALA B N 1
ATOM 1669 C CA . ALA B 1 68 ? -6.996 2.918 9.781 1 91.94 68 ALA B CA 1
ATOM 1670 C C . ALA B 1 68 ? -8.281 3.281 9.047 1 91.94 68 ALA B C 1
ATOM 1672 O O . ALA B 1 68 ? -8.477 4.438 8.656 1 91.94 68 ALA B O 1
ATOM 1673 N N . LYS B 1 69 ? -9.07 2.301 8.812 1 90.56 69 LYS B N 1
ATOM 1674 C CA . LYS B 1 69 ? -10.438 2.451 8.32 1 90.56 69 LYS B CA 1
ATOM 1675 C C . LYS B 1 69 ? -11.453 2.215 9.438 1 90.56 69 LYS B C 1
ATOM 1677 O O . LYS B 1 69 ? -11.492 1.136 10.031 1 90.56 69 LYS B O 1
ATOM 1682 N N . THR B 1 70 ? -12.258 3.168 9.711 1 93.06 70 THR B N 1
ATOM 1683 C CA . THR B 1 70 ? -13.141 3.064 10.867 1 93.06 70 THR B CA 1
ATOM 1684 C C . THR B 1 70 ? -14.25 4.105 10.797 1 93.06 70 THR B C 1
ATOM 1686 O O . THR B 1 70 ? -14.125 5.113 10.094 1 93.06 70 THR B O 1
ATOM 1689 N N . ALA B 1 71 ? -15.367 3.824 11.508 1 94.62 71 ALA B N 1
ATOM 1690 C CA . ALA B 1 71 ? -16.516 4.734 11.586 1 94.62 71 ALA B CA 1
ATOM 1691 C C . ALA B 1 71 ? -16.141 6.004 12.352 1 94.62 71 ALA B C 1
ATOM 1693 O O . ALA B 1 71 ? -16.875 6.992 12.305 1 94.62 71 ALA B O 1
ATOM 1694 N N . ALA B 1 72 ? -14.984 6.008 13.016 1 97.56 72 ALA B N 1
ATOM 1695 C CA . ALA B 1 72 ? -14.539 7.16 13.797 1 97.56 72 ALA B CA 1
ATOM 1696 C C . ALA B 1 72 ? -14.086 8.297 12.883 1 97.56 72 ALA B C 1
ATOM 1698 O O . ALA B 1 72 ? -13.797 9.398 13.359 1 97.56 72 ALA B O 1
ATOM 1699 N N . VAL B 1 73 ? -14.039 8.07 11.602 1 96.75 73 VAL B N 1
ATOM 1700 C CA . VAL B 1 73 ? -13.625 9.062 10.617 1 96.75 73 VAL B CA 1
ATOM 1701 C C . VAL B 1 73 ? -14.852 9.641 9.914 1 96.75 73 VAL B C 1
ATOM 1703 O O . VAL B 1 73 ? -15.672 8.891 9.383 1 96.75 73 VAL B O 1
ATOM 1706 N N . LYS B 1 74 ? -14.906 10.953 9.922 1 95.81 74 LYS B N 1
ATOM 1707 C CA . LYS B 1 74 ? -16.016 11.648 9.281 1 95.81 74 LYS B CA 1
ATOM 1708 C C . LYS B 1 74 ? -15.781 11.812 7.785 1 95.81 74 LYS B C 1
ATOM 1710 O O . LYS B 1 74 ? -16.703 11.641 6.984 1 95.81 74 LYS B O 1
ATOM 1715 N N . THR B 1 75 ? -14.625 12.211 7.516 1 93.81 75 THR B N 1
ATOM 1716 C CA . THR B 1 75 ? -14.211 12.469 6.145 1 93.81 75 THR B CA 1
ATOM 1717 C C . THR B 1 75 ? -12.797 11.938 5.898 1 93.81 75 THR B C 1
ATOM 1719 O O . THR B 1 75 ? -11.875 12.242 6.652 1 93.81 75 THR B O 1
ATOM 1722 N N . ALA B 1 76 ? -12.703 11.164 4.848 1 94.88 76 ALA B N 1
ATOM 1723 C CA . ALA B 1 76 ? -11.383 10.609 4.535 1 94.88 76 ALA B CA 1
ATOM 1724 C C . ALA B 1 76 ? -10.359 11.719 4.328 1 94.88 76 ALA B C 1
ATOM 1726 O O . ALA B 1 76 ? -10.664 12.75 3.729 1 94.88 76 ALA B O 1
ATOM 1727 N N . ARG B 1 77 ? -9.156 11.539 4.855 1 96.44 77 ARG B N 1
ATOM 1728 C CA . ARG B 1 77 ? -8.086 12.531 4.809 1 96.44 77 ARG B CA 1
ATOM 1729 C C . ARG B 1 77 ? -6.73 11.883 5.062 1 96.44 77 ARG B C 1
ATOM 1731 O O . ARG B 1 77 ? -6.648 10.844 5.715 1 96.44 77 ARG B O 1
ATOM 1738 N N . VAL B 1 78 ? -5.719 12.445 4.5 1 97.25 78 VAL B N 1
ATOM 1739 C CA . VAL B 1 78 ? -4.352 12.062 4.824 1 97.25 78 VAL B CA 1
ATOM 1740 C C . VAL B 1 78 ? -3.656 13.195 5.57 1 97.25 78 VAL B C 1
ATOM 1742 O O . VAL B 1 78 ? -3.621 14.336 5.094 1 97.25 78 VAL B O 1
ATOM 1745 N N . ALA B 1 79 ? -3.229 12.922 6.734 1 98.5 79 ALA B N 1
ATOM 1746 C CA . ALA B 1 79 ? -2.365 13.859 7.445 1 98.5 79 ALA B CA 1
ATOM 1747 C C . ALA B 1 79 ? -0.898 13.641 7.082 1 98.5 79 ALA B C 1
ATOM 1749 O O . ALA B 1 79 ? -0.453 12.5 6.941 1 98.5 79 ALA B O 1
ATOM 1750 N N . PHE B 1 80 ? -0.198 14.711 6.953 1 98.62 80 PHE B N 1
ATOM 1751 C CA . PHE B 1 80 ? 1.228 14.648 6.656 1 98.62 80 PHE B CA 1
ATOM 1752 C C . PHE B 1 80 ? 2.045 15.266 7.785 1 98.62 80 PHE B C 1
ATOM 1754 O O . PHE B 1 80 ? 1.677 16.312 8.32 1 98.62 80 PHE B O 1
ATOM 1761 N N . GLY B 1 81 ? 3.082 14.578 8.109 1 98.62 81 GLY B N 1
ATOM 1762 C CA . GLY B 1 81 ? 4.012 15.086 9.102 1 98.62 81 GLY B CA 1
ATOM 1763 C C . GLY B 1 81 ? 5.465 14.938 8.695 1 98.62 81 GLY B C 1
ATOM 1764 O O . GLY B 1 81 ? 5.828 13.969 8.023 1 98.62 81 GLY B O 1
ATOM 1765 N N . LYS B 1 82 ? 6.211 15.859 9.141 1 98.31 82 LYS B N 1
ATOM 1766 C CA . LYS B 1 82 ? 7.656 15.852 8.922 1 98.31 82 LYS B CA 1
ATOM 1767 C C . LYS B 1 82 ? 8.406 16.188 10.211 1 98.31 82 LYS B C 1
ATOM 1769 O O . LYS B 1 82 ? 7.957 17.016 11 1 98.31 82 LYS B O 1
ATOM 1774 N N . SER B 1 83 ? 9.438 15.484 10.453 1 97.75 83 SER B N 1
ATOM 1775 C CA . SER B 1 83 ? 10.305 15.742 11.594 1 97.75 83 SER B CA 1
ATOM 1776 C C . SER B 1 83 ? 11.766 15.805 11.18 1 97.75 83 SER B C 1
ATOM 1778 O O . SER B 1 83 ? 12.312 14.828 10.664 1 97.75 83 SER B O 1
ATOM 1780 N N . ASP B 1 84 ? 12.43 16.906 11.445 1 94.81 84 ASP B N 1
ATOM 1781 C CA . ASP B 1 84 ? 13.852 17.031 11.141 1 94.81 84 ASP B CA 1
ATOM 1782 C C . ASP B 1 84 ? 14.688 16.109 12.031 1 94.81 84 ASP B C 1
ATOM 1784 O O . ASP B 1 84 ? 15.641 15.477 11.57 1 94.81 84 ASP B O 1
ATOM 1788 N N . LYS B 1 85 ? 14.328 16.031 13.25 1 94.81 85 LYS B N 1
ATOM 1789 C CA . LYS B 1 85 ? 15.078 15.219 14.203 1 94.81 85 LYS B CA 1
ATOM 1790 C C . LYS B 1 85 ? 14.805 13.727 14 1 94.81 85 LYS B C 1
ATOM 1792 O O . LYS B 1 85 ? 15.602 12.883 14.406 1 94.81 85 LYS B O 1
ATOM 1797 N N . GLY B 1 86 ? 13.703 13.391 13.438 1 96.38 86 GLY B N 1
ATOM 1798 C CA . GLY B 1 86 ? 13.305 12.008 13.25 1 96.38 86 GLY B CA 1
ATOM 1799 C C . GLY B 1 86 ? 12.609 11.422 14.469 1 96.38 86 GLY B C 1
ATOM 1800 O O . GLY B 1 86 ? 12.578 12.039 15.531 1 96.38 86 GLY B O 1
ATOM 1801 N N . PHE B 1 87 ? 11.977 10.32 14.227 1 96.69 87 PHE B N 1
ATOM 1802 C CA . PHE B 1 87 ? 11.266 9.625 15.297 1 96.69 87 PHE B CA 1
ATOM 1803 C C . PHE B 1 87 ? 11.344 8.117 15.102 1 96.69 87 PHE B C 1
ATOM 1805 O O . PHE B 1 87 ? 11.469 7.633 13.969 1 96.69 87 PHE B O 1
ATOM 1812 N N . ASP B 1 88 ? 11.328 7.43 16.172 1 92.88 88 ASP B N 1
ATOM 1813 C CA . ASP B 1 88 ? 11.336 5.969 16.141 1 92.88 88 ASP B CA 1
ATOM 1814 C C . ASP B 1 88 ? 9.922 5.422 15.922 1 92.88 88 ASP B C 1
ATOM 1816 O O . ASP B 1 88 ? 9.047 5.602 16.766 1 92.88 88 ASP B O 1
ATOM 1820 N N . PHE B 1 89 ? 9.734 4.691 14.742 1 92.06 89 PHE B N 1
ATOM 1821 C CA . PHE B 1 89 ? 8.43 4.105 14.469 1 92.06 89 PHE B CA 1
ATOM 1822 C C . PHE B 1 89 ? 8.539 2.604 14.242 1 92.06 89 PHE B C 1
ATOM 1824 O O . PHE B 1 89 ? 7.699 2.006 13.57 1 92.06 89 PHE B O 1
ATOM 1831 N N . GLY B 1 90 ? 9.578 2.025 14.68 1 82.38 90 GLY B N 1
ATOM 1832 C CA . GLY B 1 90 ? 9.758 0.582 14.688 1 82.38 90 GLY B CA 1
ATOM 1833 C C . GLY B 1 90 ? 10.203 0.028 13.344 1 82.38 90 GLY B C 1
ATOM 1834 O O . GLY B 1 90 ? 9.875 -1.106 12.992 1 82.38 90 GLY B O 1
ATOM 1835 N N . ALA B 1 91 ? 10.961 0.752 12.555 1 77.25 91 ALA B N 1
ATOM 1836 C CA . ALA B 1 91 ? 11.523 0.229 11.305 1 77.25 91 ALA B CA 1
ATOM 1837 C C . ALA B 1 91 ? 12.43 -0.97 11.578 1 77.25 91 ALA B C 1
ATOM 1839 O O . ALA B 1 91 ? 13.148 -1.001 12.578 1 77.25 91 ALA B O 1
ATOM 1840 N N . GLU B 1 92 ? 12.336 -1.931 10.758 1 70.88 92 GLU B N 1
ATOM 1841 C CA . GLU B 1 92 ? 13.094 -3.168 10.922 1 70.88 92 GLU B CA 1
ATOM 1842 C C . GLU B 1 92 ? 14.594 -2.893 10.984 1 70.88 92 GLU B C 1
ATOM 1844 O O . GLU B 1 92 ? 15.32 -3.576 11.703 1 70.88 92 GLU B O 1
ATOM 1849 N N . ASP B 1 93 ? 15.031 -1.908 10.25 1 72.75 93 ASP B N 1
ATOM 1850 C CA . ASP B 1 93 ? 16.469 -1.642 10.188 1 72.75 93 ASP B CA 1
ATOM 1851 C C . ASP B 1 93 ? 16.891 -0.685 11.297 1 72.75 93 ASP B C 1
ATOM 1853 O O . ASP B 1 93 ? 18.062 -0.288 11.367 1 72.75 93 ASP B O 1
ATOM 1857 N N . GLY B 1 94 ? 15.922 -0.236 12.18 1 78.25 94 GLY B N 1
ATOM 1858 C CA . GLY B 1 94 ? 16.234 0.592 13.336 1 78.25 94 GLY B CA 1
ATOM 1859 C C . GLY B 1 94 ? 16.359 2.064 12.992 1 78.25 94 GLY B C 1
ATOM 1860 O O . GLY B 1 94 ? 16.688 2.881 13.859 1 78.25 94 GLY B O 1
ATOM 1861 N N . THR B 1 95 ? 16.141 2.416 11.773 1 82.81 95 THR B N 1
ATOM 1862 C CA . THR B 1 95 ? 16.281 3.811 11.375 1 82.81 95 THR B CA 1
ATOM 1863 C C . THR B 1 95 ? 15.078 4.629 11.812 1 82.81 95 THR B C 1
ATOM 1865 O O . THR B 1 95 ? 14 4.074 12.07 1 82.81 95 THR B O 1
ATOM 1868 N N . LYS B 1 96 ? 15.336 5.93 12 1 92.88 96 LYS B N 1
ATOM 1869 C CA . LYS B 1 96 ? 14.258 6.855 12.336 1 92.88 96 LYS B CA 1
ATOM 1870 C C . LYS B 1 96 ? 13.477 7.273 11.094 1 92.88 96 LYS B C 1
ATOM 1872 O O . LYS B 1 96 ? 14.039 7.34 10 1 92.88 96 LYS B O 1
ATOM 1877 N N . ALA B 1 97 ? 12.258 7.434 11.281 1 95.44 97 ALA B N 1
ATOM 1878 C CA . ALA B 1 97 ? 11.445 8.031 10.227 1 95.44 97 ALA B CA 1
ATOM 1879 C C . ALA B 1 97 ? 11.469 9.555 10.305 1 95.44 97 ALA B C 1
ATOM 1881 O O . ALA B 1 97 ? 11.688 10.125 11.375 1 95.44 97 ALA B O 1
ATOM 1882 N N . HIS B 1 98 ? 11.359 10.195 9.18 1 97.38 98 HIS B N 1
ATOM 1883 C CA . HIS B 1 98 ? 11.32 11.656 9.125 1 97.38 98 HIS B CA 1
ATOM 1884 C C . HIS B 1 98 ? 10.023 12.148 8.484 1 97.38 98 HIS B C 1
ATOM 1886 O O . HIS B 1 98 ? 9.664 13.32 8.617 1 97.38 98 HIS B O 1
ATOM 1892 N N . LEU B 1 99 ? 9.422 11.195 7.738 1 97.81 99 LEU B N 1
ATOM 1893 C CA . LEU B 1 99 ? 8.172 11.484 7.051 1 97.81 99 LEU B CA 1
ATOM 1894 C C . LEU B 1 99 ? 7.074 10.523 7.496 1 97.81 99 LEU B C 1
ATOM 1896 O O . LEU B 1 99 ? 7.324 9.336 7.699 1 97.81 99 LEU B O 1
ATOM 1900 N N . ILE B 1 100 ? 5.891 11.094 7.656 1 98.06 100 ILE B N 1
ATOM 1901 C CA . ILE B 1 100 ? 4.762 10.242 8.023 1 98.06 100 ILE B CA 1
ATOM 1902 C C . ILE B 1 100 ? 3.51 10.695 7.281 1 98.06 100 ILE B C 1
ATOM 1904 O O . ILE B 1 100 ? 3.264 11.898 7.145 1 98.06 100 ILE B O 1
ATOM 1908 N N . PHE B 1 101 ? 2.799 9.766 6.734 1 98.12 101 PHE B N 1
ATOM 1909 C CA . PHE B 1 101 ? 1.464 9.945 6.176 1 98.12 101 PHE B CA 1
ATOM 1910 C C . PHE B 1 101 ? 0.445 9.102 6.93 1 98.12 101 PHE B C 1
ATOM 1912 O O . PHE B 1 101 ? 0.487 7.867 6.867 1 98.12 101 PHE B O 1
ATOM 1919 N N . MET B 1 102 ? -0.415 9.734 7.617 1 97.94 102 MET B N 1
ATOM 1920 C CA . MET B 1 102 ? -1.451 9 8.336 1 97.94 102 MET B CA 1
ATOM 1921 C C . MET B 1 102 ? -2.779 9.062 7.594 1 97.94 102 MET B C 1
ATOM 1923 O O . MET B 1 102 ? -3.334 10.141 7.387 1 97.94 102 MET B O 1
ATOM 1927 N N . ILE B 1 103 ? -3.277 7.902 7.188 1 96.06 103 ILE B N 1
ATOM 1928 C CA . ILE B 1 103 ? -4.477 7.816 6.367 1 96.06 103 ILE B CA 1
ATOM 1929 C C . ILE B 1 103 ? -5.691 7.547 7.25 1 96.06 103 ILE B C 1
ATOM 1931 O O . ILE B 1 103 ? -5.723 6.559 7.992 1 96.06 103 ILE B O 1
ATOM 1935 N N . ALA B 1 104 ? -6.605 8.445 7.223 1 96 104 ALA B N 1
ATOM 1936 C CA . ALA B 1 104 ? -7.914 8.297 7.859 1 96 104 ALA B CA 1
ATOM 1937 C C . ALA B 1 104 ? -9 8.023 6.824 1 96 104 ALA B C 1
ATOM 1939 O O . ALA B 1 104 ? -9.32 8.883 6.004 1 96 104 ALA B O 1
ATOM 1940 N N . ALA B 1 105 ? -9.531 6.879 6.895 1 92.75 105 ALA B N 1
ATOM 1941 C CA . ALA B 1 105 ? -10.562 6.492 5.93 1 92.75 105 ALA B CA 1
ATOM 1942 C C . ALA B 1 105 ? -11.859 6.113 6.633 1 92.75 105 ALA B C 1
ATOM 1944 O O . ALA B 1 105 ? -11.836 5.527 7.719 1 92.75 105 ALA B O 1
ATOM 1945 N N . THR B 1 106 ? -12.922 6.422 5.973 1 91.75 106 THR B N 1
ATOM 1946 C CA . THR B 1 106 ? -14.234 6.043 6.492 1 91.75 106 THR B CA 1
ATOM 1947 C C . THR B 1 106 ? -14.508 4.562 6.238 1 91.75 106 THR B C 1
ATOM 1949 O O . THR B 1 106 ? -13.875 3.947 5.375 1 91.75 106 THR B O 1
ATOM 1952 N N . ASP B 1 107 ? -15.406 4.016 7.004 1 84.5 107 ASP B N 1
ATOM 1953 C CA . ASP B 1 107 ? -15.742 2.605 6.828 1 84.5 107 ASP B CA 1
ATOM 1954 C C . ASP B 1 107 ? -16.578 2.395 5.57 1 84.5 107 ASP B C 1
ATOM 1956 O O . ASP B 1 107 ? -16.828 1.258 5.164 1 84.5 107 ASP B O 1
ATOM 1960 N N . THR B 1 108 ? -16.984 3.51 4.949 1 78.5 108 THR B N 1
ATOM 1961 C CA . THR B 1 108 ? -17.875 3.402 3.797 1 78.5 108 THR B CA 1
ATOM 1962 C C . THR B 1 108 ? -17.109 3.6 2.498 1 78.5 108 THR B C 1
ATOM 1964 O O . THR B 1 108 ? -17.578 3.229 1.423 1 78.5 108 THR B O 1
ATOM 1967 N N . ASP B 1 109 ? -16.031 4.293 2.576 1 70.62 109 ASP B N 1
ATOM 1968 C CA . ASP B 1 109 ? -15.258 4.578 1.37 1 70.62 109 ASP B CA 1
ATOM 1969 C C . ASP B 1 109 ? -14.047 3.654 1.261 1 70.62 109 ASP B C 1
ATOM 1971 O O . ASP B 1 109 ? -12.906 4.109 1.353 1 70.62 109 ASP B O 1
ATOM 1975 N N . SER B 1 110 ? -14.172 2.594 0.856 1 64.38 110 SER B N 1
ATOM 1976 C CA . SER B 1 110 ? -13.141 1.558 0.908 1 64.38 110 SER B CA 1
ATOM 1977 C C . SER B 1 110 ? -12.109 1.751 -0.194 1 64.38 110 SER B C 1
ATOM 1979 O O . SER B 1 110 ? -10.906 1.605 0.043 1 64.38 110 SER B O 1
ATOM 1981 N N . ASN B 1 111 ? -12.438 2.359 -1.233 1 74.38 111 ASN B N 1
ATOM 1982 C CA . ASN B 1 111 ? -11.531 2.396 -2.373 1 74.38 111 ASN B CA 1
ATOM 1983 C C . ASN B 1 111 ? -10.547 3.559 -2.266 1 74.38 111 ASN B C 1
ATOM 1985 O O . ASN B 1 111 ? -9.414 3.469 -2.752 1 74.38 111 ASN B O 1
ATOM 1989 N N . LEU B 1 112 ? -10.984 4.531 -1.522 1 78.94 112 LEU B N 1
ATOM 1990 C CA . LEU B 1 112 ? -10.125 5.703 -1.427 1 78.94 112 LEU B CA 1
ATOM 1991 C C . LEU B 1 112 ? -8.914 5.418 -0.539 1 78.94 112 LEU B C 1
ATOM 1993 O O . LEU B 1 112 ? -7.801 5.848 -0.842 1 78.94 112 LEU B O 1
ATOM 1997 N N . HIS B 1 113 ? -9.227 4.668 0.445 1 83.88 113 HIS B N 1
ATOM 1998 C CA . HIS B 1 113 ? -8.148 4.312 1.361 1 83.88 113 HIS B CA 1
ATOM 1999 C C . HIS B 1 113 ? -7.086 3.475 0.66 1 83.88 113 HIS B C 1
ATOM 2001 O O . HIS B 1 113 ? -5.891 3.742 0.796 1 83.88 113 HIS B O 1
ATOM 2007 N N . LEU B 1 114 ? -7.539 2.572 -0.032 1 83.44 114 LEU B N 1
ATOM 2008 C CA . LEU B 1 114 ? -6.641 1.682 -0.755 1 83.44 114 LEU B CA 1
ATOM 2009 C C . LEU B 1 114 ? -5.836 2.451 -1.798 1 83.44 114 LEU B C 1
ATOM 2011 O O . LEU B 1 114 ? -4.633 2.23 -1.947 1 83.44 114 LEU B O 1
ATOM 2015 N N . GLN B 1 115 ? -6.484 3.273 -2.428 1 84.81 115 GLN B N 1
ATOM 2016 C CA . GLN B 1 115 ? -5.824 4.078 -3.449 1 84.81 115 GLN B CA 1
ATOM 2017 C C . GLN B 1 115 ? -4.742 4.965 -2.838 1 84.81 115 GLN B C 1
ATOM 2019 O O . GLN B 1 115 ? -3.648 5.094 -3.395 1 84.81 115 GLN B O 1
ATOM 2024 N N . ALA B 1 116 ? -5.031 5.551 -1.733 1 90.69 116 ALA B N 1
ATOM 2025 C CA . ALA B 1 116 ? -4.062 6.406 -1.052 1 90.69 116 ALA B CA 1
ATOM 2026 C C . ALA B 1 116 ? -2.826 5.613 -0.639 1 90.69 116 ALA B C 1
ATOM 2028 O O . ALA B 1 116 ? -1.696 6.043 -0.881 1 90.69 116 ALA B O 1
ATOM 2029 N N . LEU B 1 117 ? -3.109 4.473 -0.064 1 90.81 117 LEU B N 1
ATOM 2030 C CA . LEU B 1 117 ? -2.008 3.639 0.406 1 90.81 117 LEU B CA 1
ATOM 2031 C C . LEU B 1 117 ? -1.13 3.189 -0.758 1 90.81 117 LEU B C 1
ATOM 2033 O O . LEU B 1 117 ? 0.096 3.312 -0.699 1 90.81 117 LEU B O 1
ATOM 2037 N N . ALA B 1 118 ? -1.727 2.727 -1.754 1 86.5 118 ALA B N 1
ATOM 2038 C CA . ALA B 1 118 ? -1.002 2.24 -2.924 1 86.5 118 ALA B CA 1
ATOM 2039 C C . ALA B 1 118 ? -0.189 3.357 -3.572 1 86.5 118 ALA B C 1
ATOM 2041 O O . ALA B 1 118 ? 0.993 3.178 -3.875 1 86.5 118 ALA B O 1
ATOM 2042 N N . THR B 1 119 ? -0.775 4.516 -3.746 1 89.25 119 THR B N 1
ATOM 2043 C CA . THR B 1 119 ? -0.136 5.641 -4.418 1 89.25 119 THR B CA 1
ATOM 2044 C C . THR B 1 119 ? 1.029 6.176 -3.592 1 89.25 119 THR B C 1
ATOM 2046 O O . THR B 1 119 ? 2.113 6.422 -4.121 1 89.25 119 THR B O 1
ATOM 2049 N N . LEU B 1 120 ? 0.779 6.297 -2.324 1 92.38 120 LEU B N 1
ATOM 2050 C CA . LEU B 1 120 ? 1.83 6.809 -1.452 1 92.38 120 LEU B CA 1
ATOM 2051 C C . LEU B 1 120 ? 3.002 5.836 -1.383 1 92.38 120 LEU B C 1
ATOM 2053 O O . LEU B 1 120 ? 4.16 6.238 -1.522 1 92.38 120 LEU B O 1
ATOM 2057 N N . SER B 1 121 ? 2.711 4.602 -1.202 1 87.31 121 SER B N 1
ATOM 2058 C CA . SER B 1 121 ? 3.754 3.586 -1.102 1 87.31 121 SER B CA 1
ATOM 2059 C C . SER B 1 121 ? 4.617 3.555 -2.359 1 87.31 121 SER B C 1
ATOM 2061 O O . SER B 1 121 ? 5.844 3.504 -2.273 1 87.31 121 SER B O 1
ATOM 2063 N N . ARG B 1 122 ? 4.008 3.695 -3.492 1 85.62 122 ARG B N 1
ATOM 2064 C CA . ARG B 1 122 ? 4.695 3.639 -4.777 1 85.62 122 ARG B CA 1
ATOM 2065 C C . ARG B 1 122 ? 5.621 4.84 -4.957 1 85.62 122 ARG B C 1
ATOM 2067 O O . ARG B 1 122 ? 6.691 4.719 -5.551 1 85.62 122 ARG B O 1
ATOM 2074 N N . ASN B 1 123 ? 5.207 5.926 -4.457 1 89.38 123 ASN B N 1
ATOM 2075 C CA . ASN B 1 123 ? 5.957 7.152 -4.703 1 89.38 123 ASN B CA 1
ATOM 2076 C C . ASN B 1 123 ? 7.008 7.395 -3.625 1 89.38 123 ASN B C 1
ATOM 2078 O O . ASN B 1 123 ? 8.078 7.941 -3.906 1 89.38 123 ASN B O 1
ATOM 2082 N N . LEU B 1 124 ? 6.723 6.895 -2.461 1 90.38 124 LEU B N 1
ATOM 2083 C CA . LEU B 1 124 ? 7.625 7.141 -1.342 1 90.38 124 LEU B CA 1
ATOM 2084 C C . LEU B 1 124 ? 8.891 6.293 -1.465 1 90.38 124 LEU B C 1
ATOM 2086 O O . LEU B 1 124 ? 9.906 6.59 -0.837 1 90.38 124 LEU B O 1
ATOM 2090 N N . ILE B 1 125 ? 8.836 5.301 -2.289 1 82 125 ILE B N 1
ATOM 2091 C CA . ILE B 1 125 ? 10.016 4.465 -2.484 1 82 125 ILE B CA 1
ATOM 2092 C C . ILE B 1 125 ? 11.031 5.195 -3.367 1 82 125 ILE B C 1
ATOM 2094 O O . ILE B 1 125 ? 12.203 4.828 -3.408 1 82 125 ILE B O 1
ATOM 2098 N N . LYS B 1 126 ? 10.523 6.148 -4.145 1 85.31 126 LYS B N 1
ATOM 2099 C CA . LYS B 1 126 ? 11.391 6.945 -5.016 1 85.31 126 LYS B CA 1
ATOM 2100 C C . LYS B 1 126 ? 12.18 7.973 -4.207 1 85.31 126 LYS B C 1
ATOM 2102 O O . LYS B 1 126 ? 11.594 8.859 -3.578 1 85.31 126 LYS B O 1
ATOM 2107 N N . ALA B 1 127 ? 13.484 7.895 -4.305 1 88.5 127 ALA B N 1
ATOM 2108 C CA . ALA B 1 127 ? 14.367 8.758 -3.521 1 88.5 127 ALA B CA 1
ATOM 2109 C C . ALA B 1 127 ? 14.102 10.227 -3.822 1 88.5 127 ALA B C 1
ATOM 2111 O O . ALA B 1 127 ? 14.125 11.062 -2.92 1 88.5 127 ALA B O 1
ATOM 2112 N N . ASP B 1 128 ? 13.898 10.508 -5.109 1 92.56 128 ASP B N 1
ATOM 2113 C CA . ASP B 1 128 ? 13.688 11.898 -5.504 1 92.56 128 ASP B CA 1
ATOM 2114 C C . ASP B 1 128 ? 12.398 12.453 -4.898 1 92.56 128 ASP B C 1
ATOM 2116 O O . ASP B 1 128 ? 12.352 13.617 -4.496 1 92.56 128 ASP B O 1
ATOM 2120 N N . PHE B 1 129 ? 11.352 11.703 -4.84 1 94.06 129 PHE B N 1
ATOM 2121 C CA . PHE B 1 129 ? 10.086 12.117 -4.246 1 94.06 129 PHE B CA 1
ATOM 2122 C C . PHE B 1 129 ? 10.242 12.375 -2.754 1 94.06 129 PHE B C 1
ATOM 2124 O O . PHE B 1 129 ? 9.797 13.398 -2.244 1 94.06 129 PHE B O 1
ATOM 2131 N N . ARG B 1 130 ? 10.953 11.516 -2.027 1 93.88 130 ARG B N 1
ATOM 2132 C CA . ARG B 1 130 ? 11.203 11.672 -0.6 1 93.88 130 ARG B CA 1
ATOM 2133 C C . ARG B 1 130 ? 12.031 12.93 -0.323 1 93.88 130 ARG B C 1
ATOM 2135 O O . ARG B 1 130 ? 11.734 13.68 0.609 1 93.88 130 ARG B O 1
ATOM 2142 N N . LYS B 1 131 ? 13.023 13.117 -1.167 1 96.06 131 LYS B N 1
ATOM 2143 C CA . LYS B 1 131 ? 13.898 14.266 -1.008 1 96.06 131 LYS B CA 1
ATOM 2144 C C . LYS B 1 131 ? 13.125 15.57 -1.128 1 96.06 131 LYS B C 1
ATOM 2146 O O . LYS B 1 131 ? 13.328 16.5 -0.34 1 96.06 131 LYS B O 1
ATOM 2151 N N . LYS B 1 132 ? 12.219 15.578 -2.086 1 97.56 132 LYS B N 1
ATOM 2152 C CA . LYS B 1 132 ? 11.414 16.781 -2.281 1 97.56 132 LYS B CA 1
ATOM 2153 C C . LYS B 1 132 ? 10.539 17.062 -1.06 1 97.56 132 LYS B C 1
ATOM 2155 O O . LYS B 1 132 ? 10.375 18.219 -0.657 1 97.56 132 LYS B O 1
ATOM 2160 N N . LEU B 1 133 ? 10.031 16.062 -0.482 1 97.75 133 LEU B N 1
ATOM 2161 C CA . LEU B 1 133 ? 9.211 16.219 0.71 1 97.75 133 LEU B CA 1
ATOM 2162 C C . LEU B 1 133 ? 10.055 16.656 1.901 1 97.75 133 LEU B C 1
ATOM 2164 O O . LEU B 1 133 ? 9.633 17.516 2.676 1 97.75 133 LEU B O 1
ATOM 2168 N N . LEU B 1 134 ? 11.219 16.094 2.023 1 96.81 134 LEU B N 1
ATOM 2169 C CA . LEU B 1 134 ? 12.109 16.422 3.129 1 96.81 134 LEU B CA 1
ATOM 2170 C C . LEU B 1 134 ? 12.594 17.875 3.029 1 96.81 134 LEU B C 1
ATOM 2172 O O . LEU B 1 134 ? 12.812 18.531 4.047 1 96.81 134 LEU B O 1
ATOM 2176 N N . GLU B 1 135 ? 12.641 18.344 1.846 1 97.19 135 GLU B N 1
ATOM 2177 C CA . GLU B 1 135 ? 13.164 19.672 1.617 1 97.19 135 GLU B CA 1
ATOM 2178 C C . GLU B 1 135 ? 12.055 20.719 1.677 1 97.19 135 GLU B C 1
ATOM 2180 O O . GLU B 1 135 ? 12.328 21.922 1.797 1 97.19 135 GLU B O 1
ATOM 2185 N N . ALA B 1 136 ? 10.852 20.281 1.545 1 97.75 136 ALA B N 1
ATOM 2186 C CA . ALA B 1 136 ? 9.727 21.219 1.6 1 97.75 136 ALA B CA 1
ATOM 2187 C C . ALA B 1 136 ? 9.711 21.984 2.922 1 97.75 136 ALA B C 1
ATOM 2189 O O . ALA B 1 136 ? 9.969 21.406 3.98 1 97.75 136 ALA B O 1
ATOM 2190 N N . LYS B 1 137 ? 9.344 23.328 2.848 1 97.44 137 LYS B N 1
ATOM 2191 C CA . LYS B 1 137 ? 9.398 24.172 4.039 1 97.44 137 LYS B CA 1
ATOM 2192 C C . LYS B 1 137 ? 8.016 24.688 4.414 1 97.44 137 LYS B C 1
ATOM 2194 O O . LYS B 1 137 ? 7.824 25.234 5.5 1 97.44 137 LYS B O 1
ATOM 2199 N N . THR B 1 138 ? 7.09 24.438 3.449 1 97.88 138 THR B N 1
ATOM 2200 C CA . THR B 1 138 ? 5.723 24.875 3.703 1 97.88 138 THR B CA 1
ATOM 2201 C C . THR B 1 138 ? 4.723 23.812 3.266 1 97.88 138 THR B C 1
ATOM 2203 O O . THR B 1 138 ? 5.047 22.953 2.449 1 97.88 138 THR B O 1
ATOM 2206 N N . ALA B 1 139 ? 3.533 23.906 3.838 1 98 139 ALA B N 1
ATOM 2207 C CA . ALA B 1 139 ? 2.459 23 3.449 1 98 139 ALA B CA 1
ATOM 2208 C C . ALA B 1 139 ? 2.141 23.125 1.963 1 98 139 ALA B C 1
ATOM 2210 O O . ALA B 1 139 ? 1.833 22.141 1.298 1 98 139 ALA B O 1
ATOM 2211 N N . GLY B 1 140 ? 2.197 24.344 1.513 1 98.06 140 GLY B N 1
ATOM 2212 C CA . GLY B 1 140 ? 1.977 24.562 0.093 1 98.06 140 GLY B CA 1
ATOM 2213 C C . GLY B 1 140 ? 2.967 23.828 -0.788 1 98.06 140 GLY B C 1
ATOM 2214 O O . GLY B 1 140 ? 2.59 23.25 -1.815 1 98.06 140 GLY B O 1
ATOM 2215 N N . GLU B 1 141 ? 4.254 23.828 -0.394 1 98.31 141 GLU B N 1
ATOM 2216 C CA . GLU B 1 141 ? 5.281 23.109 -1.137 1 98.31 141 GLU B CA 1
ATOM 2217 C C . GLU B 1 141 ? 5.031 21.594 -1.101 1 98.31 141 GLU B C 1
ATOM 2219 O O . GLU B 1 141 ? 5.254 20.906 -2.094 1 98.31 141 GLU B O 1
ATOM 2224 N N . VAL B 1 142 ? 4.598 21.141 0.061 1 98.44 142 VAL B N 1
ATOM 2225 C CA . VAL B 1 142 ? 4.262 19.719 0.179 1 98.44 142 VAL B CA 1
ATOM 2226 C C . VAL B 1 142 ? 3.143 19.375 -0.8 1 98.44 142 VAL B C 1
ATOM 2228 O O . VAL B 1 142 ? 3.225 18.375 -1.516 1 98.44 142 VAL B O 1
ATOM 2231 N N . ILE B 1 143 ? 2.105 20.234 -0.916 1 98.12 143 ILE B N 1
ATOM 2232 C CA . ILE B 1 143 ? 0.979 20 -1.813 1 98.12 143 ILE B CA 1
ATOM 2233 C C . ILE B 1 143 ? 1.466 19.984 -3.262 1 98.12 143 ILE B C 1
ATOM 2235 O O . ILE B 1 143 ? 1.014 19.172 -4.066 1 98.12 143 ILE B O 1
ATOM 2239 N N . GLU B 1 144 ? 2.414 20.844 -3.537 1 97.62 144 GLU B N 1
ATOM 2240 C CA . GLU B 1 144 ? 2.959 20.875 -4.891 1 97.62 144 GLU B CA 1
ATOM 2241 C C . GLU B 1 144 ? 3.656 19.562 -5.242 1 97.62 144 GLU B C 1
ATOM 2243 O O . GLU B 1 144 ? 3.529 19.078 -6.363 1 97.62 144 GLU B O 1
ATOM 2248 N N . VAL B 1 145 ? 4.426 19.016 -4.289 1 97.62 145 VAL B N 1
ATOM 2249 C CA . VAL B 1 145 ? 5.078 17.719 -4.504 1 97.62 145 VAL B CA 1
ATOM 2250 C C . VAL B 1 145 ? 4.023 16.641 -4.684 1 97.62 145 VAL B C 1
ATOM 2252 O O . VAL B 1 145 ? 4.129 15.805 -5.59 1 97.62 145 VAL B O 1
ATOM 2255 N N . LEU B 1 146 ? 2.932 16.672 -3.875 1 96.88 146 LEU B N 1
ATOM 2256 C CA . LEU B 1 146 ? 1.896 15.656 -3.887 1 96.88 146 LEU B CA 1
ATOM 2257 C C . LEU B 1 146 ? 1.101 15.695 -5.188 1 96.88 146 LEU B C 1
ATOM 2259 O O . LEU B 1 146 ? 0.552 14.68 -5.621 1 96.88 146 LEU B O 1
ATOM 2263 N N . LYS B 1 147 ? 1.06 16.844 -5.824 1 94.94 147 LYS B N 1
ATOM 2264 C CA . LYS B 1 147 ? 0.358 16.984 -7.098 1 94.94 147 LYS B CA 1
ATOM 2265 C C . LYS B 1 147 ? 1.033 16.156 -8.195 1 94.94 147 LYS B C 1
ATOM 2267 O O . LYS B 1 147 ? 0.442 15.922 -9.25 1 94.94 147 LYS B O 1
ATOM 2272 N N . THR B 1 148 ? 2.236 15.727 -7.914 1 90.56 148 THR B N 1
ATOM 2273 C CA . THR B 1 148 ? 2.961 14.938 -8.906 1 90.56 148 THR B CA 1
ATOM 2274 C C . THR B 1 148 ? 2.652 13.453 -8.758 1 90.56 148 THR B C 1
ATOM 2276 O O . THR B 1 148 ? 3.158 12.625 -9.516 1 90.56 148 THR B O 1
ATOM 2279 N N . LEU B 1 149 ? 1.835 13.102 -7.766 1 87.56 149 LEU B N 1
ATOM 2280 C CA . LEU B 1 149 ? 1.438 11.719 -7.555 1 87.56 149 LEU B CA 1
ATOM 2281 C C . LEU B 1 149 ? 0.741 11.156 -8.797 1 87.56 149 LEU B C 1
ATOM 2283 O O . LEU B 1 149 ? 0.074 11.898 -9.523 1 87.56 149 LEU B O 1
#

Solvent-accessible surface area (backbone atoms only — not comparable to full-atom values): 15493 Å² total; per-residue (Å²): 134,64,76,65,74,32,54,49,63,72,26,48,40,77,69,52,78,42,52,42,49,68,48,39,50,50,53,50,50,48,36,36,39,76,58,62,26,42,71,31,60,67,59,41,52,51,42,35,49,58,43,44,69,74,47,66,43,31,52,43,94,28,30,31,48,49,46,38,69,32,79,27,27,68,45,57,34,40,30,40,37,24,24,90,86,29,23,44,49,71,19,90,85,67,51,48,22,35,38,37,42,39,39,39,18,24,67,80,46,62,64,59,45,48,49,47,52,54,54,48,54,40,44,58,71,35,66,69,55,43,49,53,53,72,64,39,88,43,54,68,50,40,49,58,59,55,68,70,107,133,64,73,65,74,33,55,50,62,73,25,48,39,78,71,52,78,43,52,42,48,67,47,40,50,50,52,51,50,47,36,36,38,78,58,62,25,42,71,31,60,68,59,39,52,51,42,34,49,56,44,45,68,74,48,64,43,30,52,43,95,27,30,31,49,48,45,38,70,32,79,27,28,69,42,57,34,39,30,39,38,24,24,92,87,30,24,43,49,70,19,89,85,68,52,49,23,34,37,37,40,37,39,39,17,24,68,82,46,63,64,59,45,47,48,47,51,54,53,48,56,40,43,60,71,34,64,71,56,43,50,52,54,71,65,38,87,44,54,67,50,41,51,57,58,56,68,69,107

Nearest PDB structures (foldseek):
  2a0j-assembly1_A  TM=9.201E-01  e=9.705E-14  Neisseria meningitidis MC58
  3urr-assembly1_A  TM=9.097E-01  e=8.603E-12  Burkholderia thailandensis E264
  1a6j-assembly1_A-2  TM=8.919E-01  e=8.054E-12  Escherichia coli
  4gqx-assembly1_B  TM=9.132E-01  e=3.671E-11  Burkholderia pseudomallei 1710b
  3urr-assembly1_B  TM=9.065E-01  e=3.012E-11  Burkholderia thailandensis E264